Protein AF-A0A850NYI1-F1 (afdb_monomer_lite)

Secondary structure (DSSP, 8-state):
-------------------S---S------GGGSTT----S-HHHHHHHHHHHHHHHHTSTTGGG--TTT--EEEEEEEEEEPTTSSEEEEEEEEEEEEEE-SSS--EEEEEEEESPPP-TTTTT--STTTTHHHHHHHHHHHHHHHTT-PPPPHHHHHHHHHHT---SSPPPPTTPPPPSTT---

Radius of gyration: 20.92 Å; chains: 1; bounding box: 52×63×49 Å

Organism: NCBI:txid1181271

Structure (mmCIF, N/CA/C/O backbone):
data_AF-A0A850NYI1-F1
#
_entry.id   AF-A0A850NYI1-F1
#
loop_
_atom_site.group_PDB
_atom_site.id
_atom_site.type_symbol
_atom_site.label_atom_id
_atom_site.label_alt_id
_atom_site.label_comp_id
_atom_site.label_asym_id
_atom_site.label_entity_id
_atom_site.label_seq_id
_atom_site.pdbx_PDB_ins_code
_atom_site.Cartn_x
_atom_site.Cartn_y
_atom_site.Cartn_z
_atom_site.occupancy
_atom_site.B_iso_or_equiv
_atom_site.auth_seq_id
_atom_site.auth_comp_id
_atom_site.auth_asym_id
_atom_site.auth_atom_id
_atom_site.pdbx_PDB_model_num
ATOM 1 N N . ILE A 1 1 ? 31.414 18.868 25.093 1.00 43.47 1 ILE A N 1
ATOM 2 C CA . ILE A 1 1 ? 30.734 17.766 25.809 1.00 43.47 1 ILE A CA 1
ATOM 3 C C . ILE A 1 1 ? 29.402 17.646 25.100 1.00 43.47 1 ILE A C 1
ATOM 5 O O . ILE A 1 1 ? 28.502 18.423 25.377 1.00 43.47 1 ILE A O 1
ATOM 9 N N . ASP A 1 2 ? 29.406 16.841 24.040 1.00 36.22 2 ASP A N 1
ATOM 10 C CA . ASP A 1 2 ? 28.290 16.670 23.113 1.00 36.22 2 ASP A CA 1
ATOM 11 C C . ASP A 1 2 ? 27.174 15.875 23.786 1.00 36.22 2 ASP A C 1
ATOM 13 O O . ASP A 1 2 ? 27.389 14.737 24.206 1.00 36.22 2 ASP A O 1
ATOM 17 N N . ASP A 1 3 ? 25.995 16.482 23.878 1.00 37.59 3 ASP A N 1
ATOM 18 C CA . ASP A 1 3 ? 24.770 15.831 24.328 1.00 37.59 3 ASP A CA 1
ATOM 19 C C . ASP A 1 3 ? 24.072 15.231 23.100 1.00 37.59 3 ASP A C 1
ATOM 21 O O . ASP A 1 3 ? 23.408 15.910 22.312 1.00 37.59 3 ASP A O 1
ATOM 25 N N . LYS A 1 4 ? 24.355 13.951 22.861 1.00 35.25 4 LYS A N 1
ATOM 26 C CA . LYS A 1 4 ? 23.830 13.172 21.742 1.00 35.25 4 LYS A CA 1
ATOM 27 C C . LYS A 1 4 ? 22.461 12.623 22.148 1.00 35.25 4 LYS A C 1
ATOM 29 O O . LYS A 1 4 ? 22.387 11.671 22.921 1.00 35.25 4 LYS A O 1
ATOM 34 N N . ALA A 1 5 ? 21.390 13.208 21.612 1.00 40.34 5 ALA A N 1
ATOM 35 C CA . ALA A 1 5 ? 20.036 12.668 21.727 1.00 40.34 5 ALA A CA 1
ATOM 36 C C . ALA A 1 5 ? 20.000 11.190 21.270 1.00 40.34 5 ALA A C 1
ATOM 38 O O . ALA A 1 5 ? 20.628 10.861 20.255 1.00 40.34 5 ALA A O 1
ATOM 39 N N . PRO A 1 6 ? 19.307 10.285 21.985 1.00 39.78 6 PRO A N 1
ATOM 40 C CA . PRO A 1 6 ? 19.214 8.895 21.567 1.00 39.78 6 PRO A CA 1
ATOM 41 C C . PRO A 1 6 ? 18.317 8.769 20.328 1.00 39.78 6 PRO A C 1
ATOM 43 O O . PRO A 1 6 ? 17.177 9.222 20.307 1.00 39.78 6 PRO A O 1
ATOM 46 N N . ASP A 1 7 ? 18.867 8.141 19.293 1.00 36.50 7 ASP A N 1
ATOM 47 C CA . ASP A 1 7 ? 18.173 7.675 18.092 1.00 36.50 7 ASP A CA 1
ATOM 48 C C . ASP A 1 7 ? 17.217 6.534 18.483 1.00 36.50 7 ASP A C 1
ATOM 50 O O . ASP A 1 7 ? 17.629 5.383 18.633 1.00 36.50 7 ASP A O 1
ATOM 54 N N . ALA A 1 8 ? 15.947 6.865 18.727 1.00 40.62 8 ALA A N 1
ATOM 55 C CA . ALA A 1 8 ? 14.887 5.901 19.011 1.00 40.62 8 ALA A CA 1
ATOM 56 C C . ALA A 1 8 ? 14.303 5.345 17.702 1.00 40.62 8 ALA A C 1
ATOM 58 O O . ALA A 1 8 ? 13.148 5.569 17.337 1.00 40.62 8 ALA A O 1
ATOM 59 N N . SER A 1 9 ? 15.122 4.600 16.970 1.00 35.28 9 SER A N 1
ATOM 60 C CA . SER A 1 9 ? 14.656 3.757 15.876 1.00 35.28 9 SER A CA 1
ATOM 61 C C . SER A 1 9 ? 13.952 2.529 16.464 1.00 35.28 9 SER A C 1
ATOM 63 O O . SER A 1 9 ? 14.583 1.647 17.042 1.00 35.28 9 SER A O 1
ATOM 65 N N . VAL A 1 10 ? 12.623 2.453 16.317 1.00 45.41 10 VAL A N 1
ATOM 66 C CA . VAL A 1 10 ? 11.860 1.221 16.580 1.00 45.41 10 VAL A CA 1
ATOM 67 C C . VAL A 1 10 ? 12.344 0.164 15.587 1.00 45.41 10 VAL A C 1
ATOM 69 O O . VAL A 1 10 ? 11.968 0.172 14.414 1.00 45.41 10 VAL A O 1
ATOM 72 N N . GLN A 1 11 ? 13.238 -0.712 16.040 1.00 34.91 11 GLN A N 1
ATOM 73 C CA . GLN A 1 11 ? 13.772 -1.796 15.225 1.00 34.91 11 GLN A CA 1
ATOM 74 C C . GLN A 1 11 ? 12.664 -2.826 14.958 1.00 34.91 11 GLN A C 1
ATOM 76 O O . GLN A 1 11 ? 11.912 -3.167 15.877 1.00 34.91 11 GLN A O 1
ATOM 81 N N . PRO A 1 12 ? 12.528 -3.344 13.724 1.00 42.34 12 PRO A N 1
ATOM 82 C CA . PRO A 1 12 ? 11.687 -4.508 13.494 1.00 42.34 12 PRO A CA 1
ATOM 83 C C . PRO A 1 12 ? 12.261 -5.659 14.324 1.00 42.34 12 PRO A C 1
ATOM 85 O O . PRO A 1 12 ? 13.418 -6.030 14.150 1.00 42.34 12 PRO A O 1
ATOM 88 N N . ALA A 1 13 ? 11.470 -6.191 15.255 1.00 46.44 13 ALA A N 1
ATOM 89 C CA . ALA A 1 13 ? 11.877 -7.319 16.078 1.00 46.44 13 ALA A CA 1
ATOM 90 C C . ALA A 1 13 ? 12.136 -8.540 15.176 1.00 46.44 13 ALA A C 1
ATOM 92 O O . ALA A 1 13 ? 11.197 -9.186 14.715 1.00 46.44 13 ALA A O 1
ATOM 93 N N . ILE A 1 14 ? 13.411 -8.816 14.899 1.00 42.91 14 ILE A N 1
ATOM 94 C CA . ILE A 1 14 ? 13.904 -10.035 14.238 1.00 42.91 14 ILE A CA 1
ATOM 95 C C . ILE A 1 14 ? 14.765 -10.873 15.197 1.00 42.91 14 ILE A C 1
ATOM 97 O O . ILE A 1 14 ? 15.640 -11.610 14.757 1.00 42.91 14 ILE A O 1
ATOM 101 N N . ASP A 1 15 ? 14.546 -10.740 16.508 1.00 34.59 15 ASP A N 1
ATOM 102 C CA . ASP A 1 15 ? 15.270 -11.510 17.520 1.00 34.59 15 ASP A CA 1
ATOM 103 C C . ASP A 1 15 ? 14.517 -12.810 17.854 1.00 34.59 15 ASP A C 1
ATOM 105 O O . ASP A 1 15 ? 13.574 -12.833 18.647 1.00 34.59 15 ASP A O 1
ATOM 109 N N . ASP A 1 16 ? 14.968 -13.911 17.249 1.00 40.66 16 ASP A N 1
ATOM 110 C CA . ASP A 1 16 ? 14.509 -15.295 17.463 1.00 40.66 16 ASP A CA 1
ATOM 111 C C . ASP A 1 16 ? 15.029 -15.905 18.788 1.00 40.66 16 ASP A C 1
ATOM 113 O O . ASP A 1 16 ? 15.405 -17.075 18.866 1.00 40.66 16 ASP A O 1
ATOM 117 N N . THR A 1 17 ? 15.050 -15.133 19.877 1.00 33.44 17 THR A N 1
ATOM 118 C CA . THR A 1 17 ? 15.423 -15.639 21.214 1.00 33.44 17 THR A CA 1
ATOM 119 C C . THR A 1 17 ? 14.273 -15.565 22.215 1.00 33.44 17 THR A C 1
ATOM 121 O O . THR A 1 17 ? 14.455 -15.313 23.403 1.00 33.44 17 THR A O 1
ATOM 124 N N . ALA A 1 18 ? 13.058 -15.894 21.769 1.00 35.03 18 ALA A N 1
ATOM 125 C CA . ALA A 1 18 ? 12.021 -16.364 22.682 1.00 35.03 18 ALA A CA 1
ATOM 126 C C . ALA A 1 18 ? 12.340 -17.816 23.083 1.00 35.03 18 ALA A C 1
ATOM 128 O O . ALA A 1 18 ? 11.901 -18.780 22.458 1.00 35.03 18 ALA A O 1
ATOM 129 N N . SER A 1 19 ? 13.173 -17.940 24.118 1.00 30.64 19 SER A N 1
ATOM 130 C CA . SER A 1 19 ? 13.482 -19.185 24.817 1.00 30.64 19 SER A CA 1
ATOM 131 C C . SER A 1 19 ? 12.221 -20.018 25.067 1.00 30.64 19 SER A C 1
ATOM 133 O O . SER A 1 19 ? 11.191 -19.520 25.528 1.00 30.64 19 SER A O 1
ATOM 135 N N . ALA A 1 20 ? 12.328 -21.303 24.747 1.00 36.09 20 ALA A N 1
ATOM 136 C CA . ALA A 1 20 ? 11.299 -22.314 24.877 1.00 36.09 20 ALA A CA 1
ATOM 137 C C . ALA A 1 20 ? 10.791 -22.447 26.324 1.00 36.09 20 ALA A C 1
ATOM 139 O O . ALA A 1 20 ? 11.366 -23.192 27.110 1.00 36.09 20 ALA A O 1
ATOM 140 N N . ALA A 1 21 ? 9.700 -21.754 26.666 1.00 32.59 21 ALA A N 1
ATOM 141 C CA . ALA A 1 21 ? 8.779 -22.107 27.751 1.00 32.59 21 ALA A CA 1
ATOM 142 C C . ALA A 1 21 ? 7.578 -21.144 27.789 1.00 32.59 21 ALA A C 1
ATOM 144 O O . ALA A 1 21 ? 7.525 -20.252 28.630 1.00 32.59 21 ALA A O 1
ATOM 145 N N . GLN A 1 22 ? 6.590 -21.332 26.908 1.00 32.41 22 GLN A N 1
ATOM 146 C CA . GLN A 1 22 ? 5.205 -20.914 27.175 1.00 32.41 22 GLN A CA 1
ATOM 147 C C . GLN A 1 22 ? 4.235 -21.595 26.202 1.00 32.41 22 GLN A C 1
ATOM 149 O O . GLN A 1 22 ? 3.868 -21.087 25.148 1.00 32.41 22 GLN A O 1
ATOM 154 N N . THR A 1 23 ? 3.822 -22.800 26.585 1.00 34.31 23 THR A N 1
ATOM 155 C CA . THR A 1 23 ? 2.629 -23.463 26.0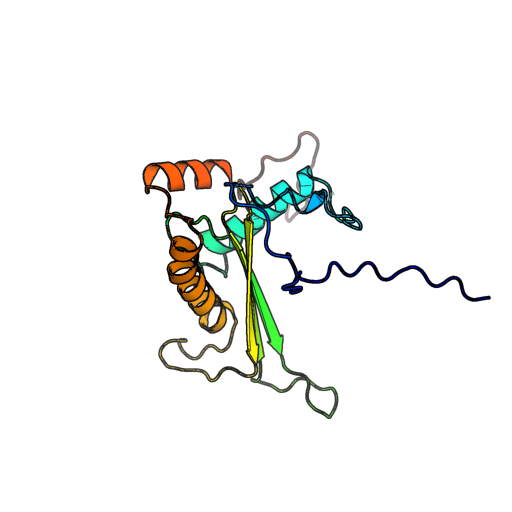63 1.00 34.31 23 THR A CA 1
ATOM 156 C C . THR A 1 23 ? 1.408 -22.688 26.556 1.00 34.31 23 THR A C 1
ATOM 158 O O . THR A 1 23 ? 1.091 -22.720 27.742 1.00 34.31 23 THR A O 1
ATOM 161 N N . GLY A 1 24 ? 0.728 -21.971 25.668 1.00 28.61 24 GLY A N 1
ATOM 162 C CA . GLY A 1 24 ? -0.505 -21.260 25.993 1.00 28.61 24 GLY A CA 1
ATOM 163 C C . GLY A 1 24 ? -0.762 -20.130 25.010 1.00 28.61 24 GLY A C 1
ATOM 164 O O . GLY A 1 24 ? 0.162 -19.472 24.555 1.00 28.61 24 GLY A O 1
ATOM 165 N N . ASN A 1 25 ? -2.024 -19.935 24.653 1.00 39.53 25 ASN A N 1
ATOM 166 C CA . ASN A 1 25 ? -2.508 -18.967 23.674 1.00 39.53 25 ASN A CA 1
ATOM 167 C C . ASN A 1 25 ? -2.312 -17.516 24.181 1.00 39.53 25 ASN A C 1
ATOM 169 O O . ASN A 1 25 ? -3.269 -16.849 24.567 1.00 39.53 25 ASN A O 1
ATOM 173 N N . ALA A 1 26 ? -1.067 -17.046 24.257 1.00 38.47 26 ALA A N 1
ATOM 174 C CA . ALA A 1 26 ? -0.721 -15.680 24.614 1.00 38.47 26 ALA A CA 1
ATOM 175 C C . ALA A 1 26 ? -0.799 -14.829 23.344 1.00 38.47 26 ALA A C 1
ATOM 177 O O . ALA A 1 26 ? 0.019 -14.951 22.432 1.00 38.47 26 ALA A O 1
ATOM 178 N N . GLY A 1 27 ? -1.839 -14.000 23.252 1.00 43.38 27 GLY A N 1
ATOM 179 C CA . GLY A 1 27 ? -1.951 -13.014 22.185 1.00 43.38 27 GLY A CA 1
ATOM 180 C C . GLY A 1 27 ? -0.680 -12.170 22.115 1.00 43.38 27 GLY A C 1
ATOM 181 O O . GLY A 1 27 ? -0.118 -11.817 23.147 1.00 43.38 27 GLY A O 1
ATOM 182 N N . ILE A 1 28 ? -0.235 -11.854 20.896 1.00 54.75 28 ILE A N 1
ATOM 183 C CA . ILE A 1 28 ? 0.847 -10.892 20.659 1.00 54.75 28 ILE A CA 1
ATOM 184 C C . ILE A 1 28 ? 0.505 -9.638 21.476 1.00 54.75 28 ILE A C 1
ATOM 186 O O . ILE A 1 28 ? -0.523 -9.008 21.202 1.00 54.75 28 ILE A O 1
ATOM 190 N N . GLY A 1 29 ? 1.291 -9.356 22.521 1.00 54.06 29 GLY A N 1
ATOM 191 C CA . GLY A 1 29 ? 1.086 -8.212 23.408 1.00 54.06 29 GLY A CA 1
ATOM 192 C C . GLY A 1 29 ? 0.992 -6.917 22.605 1.00 54.06 29 GLY A C 1
ATOM 193 O O . GLY A 1 29 ? 1.452 -6.848 21.464 1.00 54.06 29 GLY A O 1
ATOM 194 N N . ASN A 1 30 ? 0.351 -5.892 23.163 1.00 63.06 30 ASN A N 1
ATOM 195 C CA . ASN A 1 30 ? 0.244 -4.618 22.466 1.00 63.06 30 ASN A CA 1
ATOM 196 C C . ASN A 1 30 ? 1.661 -4.035 22.282 1.00 63.06 30 ASN A C 1
ATOM 198 O O . ASN A 1 30 ? 2.326 -3.763 23.279 1.00 63.06 30 ASN A O 1
ATOM 202 N N . PRO A 1 31 ? 2.144 -3.828 21.043 1.00 64.12 31 PRO A N 1
ATOM 203 C CA . PRO A 1 31 ? 3.503 -3.342 20.803 1.00 64.12 31 PRO A CA 1
ATOM 204 C C . PRO A 1 31 ? 3.749 -1.941 21.381 1.00 64.12 31 PRO A C 1
ATOM 206 O O . PRO A 1 31 ? 4.897 -1.554 21.564 1.00 64.12 31 PRO A O 1
ATOM 209 N N . ALA A 1 32 ? 2.689 -1.192 21.711 1.00 62.19 32 ALA A N 1
ATOM 210 C CA . ALA A 1 32 ? 2.795 0.079 22.427 1.00 62.19 32 ALA A CA 1
ATOM 211 C C . ALA A 1 32 ? 3.278 -0.063 23.884 1.00 62.19 32 ALA A C 1
ATOM 213 O O . ALA A 1 32 ? 3.686 0.936 24.469 1.00 62.19 32 ALA A O 1
ATOM 214 N N . ASP A 1 33 ? 3.237 -1.272 24.450 1.00 67.75 33 ASP A N 1
ATOM 215 C CA . ASP A 1 33 ? 3.661 -1.563 25.824 1.00 67.75 33 ASP A CA 1
ATOM 216 C C . ASP A 1 33 ? 5.093 -2.137 25.874 1.00 67.75 33 ASP A C 1
ATOM 218 O O . ASP A 1 33 ? 5.593 -2.490 26.944 1.00 67.75 33 ASP A O 1
ATOM 222 N N . ALA A 1 34 ? 5.769 -2.244 24.721 1.00 73.19 34 ALA A N 1
ATOM 223 C CA . ALA A 1 34 ? 7.153 -2.694 24.651 1.00 73.19 34 ALA A CA 1
ATOM 224 C C . ALA A 1 34 ? 8.101 -1.652 25.287 1.00 73.19 34 ALA A C 1
ATOM 226 O O . ALA A 1 34 ? 7.949 -0.451 25.034 1.00 73.19 34 ALA A O 1
ATOM 227 N N . PRO A 1 35 ? 9.104 -2.072 26.083 1.00 68.06 35 PRO A N 1
ATOM 228 C CA . PRO A 1 35 ? 10.108 -1.159 26.623 1.00 68.06 35 PRO A CA 1
ATOM 229 C C . PRO A 1 35 ? 10.800 -0.380 25.494 1.00 68.06 35 PRO A C 1
ATOM 231 O O . PRO A 1 35 ? 11.358 -0.981 24.581 1.00 68.06 35 PRO A O 1
ATOM 234 N N . GLY A 1 36 ? 10.745 0.954 25.547 1.00 78.06 36 GLY A N 1
ATOM 235 C CA . GLY A 1 36 ? 11.300 1.832 24.508 1.00 78.06 36 GLY A CA 1
ATOM 236 C C . GLY A 1 36 ? 10.324 2.238 23.395 1.00 78.06 36 GLY A C 1
ATOM 237 O O . GLY A 1 36 ? 10.733 2.925 22.463 1.00 78.06 36 GLY A O 1
ATOM 238 N N . ALA A 1 37 ? 9.041 1.864 23.475 1.00 79.00 37 ALA A N 1
ATOM 239 C CA . ALA A 1 37 ? 8.030 2.343 22.535 1.00 79.00 37 ALA A CA 1
ATOM 240 C C . ALA A 1 37 ? 7.750 3.847 22.730 1.00 79.00 37 ALA A C 1
ATOM 242 O O . ALA A 1 37 ? 7.109 4.262 23.697 1.00 79.00 37 ALA A O 1
ATOM 243 N N . GLU A 1 38 ? 8.202 4.672 21.785 1.00 87.88 38 GLU A N 1
ATOM 244 C CA . GLU A 1 38 ? 7.873 6.097 21.742 1.00 87.88 38 GLU A CA 1
ATOM 245 C C . GLU A 1 38 ? 6.583 6.344 20.947 1.00 87.88 38 GLU A C 1
ATOM 247 O O . GLU A 1 38 ? 6.389 5.861 19.826 1.00 87.88 38 GLU A O 1
ATOM 252 N N . ARG A 1 39 ? 5.675 7.143 21.515 1.00 87.00 39 ARG A N 1
ATOM 253 C CA . ARG A 1 39 ? 4.456 7.563 20.823 1.00 87.00 39 ARG A CA 1
ATOM 254 C C . ARG A 1 39 ? 4.742 8.762 19.920 1.00 87.00 39 ARG A C 1
ATOM 256 O O . ARG A 1 39 ? 4.751 9.894 20.385 1.00 87.00 39 ARG A O 1
ATOM 263 N N . VAL A 1 40 ? 4.841 8.513 18.616 1.00 93.00 40 VAL A N 1
ATOM 264 C CA . VAL A 1 40 ? 5.088 9.559 17.601 1.00 93.00 40 VAL A CA 1
ATOM 265 C C . VAL A 1 40 ? 3.821 10.348 17.224 1.00 93.00 40 VAL A C 1
ATOM 267 O O . VAL A 1 40 ? 3.892 11.521 16.872 1.00 93.00 40 VAL A O 1
ATOM 270 N N . ILE A 1 41 ? 2.639 9.723 17.293 1.00 92.56 41 ILE A N 1
ATOM 271 C CA . ILE A 1 41 ? 1.355 10.344 16.918 1.00 92.56 41 ILE A CA 1
ATOM 272 C C . ILE A 1 41 ? 0.263 10.084 17.959 1.00 92.56 41 ILE A C 1
ATOM 274 O O . ILE A 1 41 ? 0.251 9.052 18.640 1.00 92.56 41 ILE A O 1
ATOM 278 N N . SER A 1 42 ? -0.690 11.015 18.072 1.00 93.44 42 SER A N 1
ATOM 279 C CA . SER A 1 42 ? -1.848 10.848 18.953 1.00 93.44 42 SER A CA 1
ATOM 280 C C . SER A 1 42 ? -2.743 9.690 18.481 1.00 93.44 42 SER A C 1
ATOM 282 O O . SER A 1 42 ? -2.815 9.417 17.277 1.00 93.44 42 SER A O 1
ATOM 284 N N . PRO A 1 43 ? -3.466 9.011 19.393 1.00 91.44 43 PRO A N 1
ATOM 285 C CA . PRO A 1 43 ? -4.417 7.962 19.018 1.00 91.44 43 PRO A CA 1
ATOM 286 C C . PRO A 1 43 ? -5.463 8.427 17.996 1.00 91.44 43 PRO A C 1
ATOM 288 O O . PRO A 1 43 ? -5.790 7.688 17.070 1.00 91.44 43 PRO A O 1
ATOM 291 N N . GLN A 1 44 ? -5.934 9.671 18.126 1.00 93.06 44 GLN A N 1
ATOM 292 C CA . GLN A 1 44 ? -6.909 10.277 17.220 1.00 93.06 44 GLN A CA 1
ATOM 293 C C . GLN A 1 44 ? -6.331 10.445 15.807 1.00 93.06 44 GLN A C 1
ATOM 295 O O . GLN A 1 44 ? -6.969 10.072 14.823 1.00 93.06 44 GLN A O 1
ATOM 300 N N . ASN A 1 45 ? -5.092 10.937 15.694 1.00 94.38 45 ASN A N 1
ATOM 301 C CA . ASN A 1 45 ? -4.428 11.097 14.398 1.00 94.38 45 ASN A CA 1
ATOM 302 C C . ASN A 1 45 ? -4.091 9.739 13.774 1.00 94.38 45 ASN A C 1
ATOM 304 O O . ASN A 1 45 ? -4.240 9.566 12.567 1.00 94.38 45 ASN A O 1
ATOM 308 N N . ALA A 1 46 ? -3.692 8.756 14.585 1.00 92.81 46 ALA A N 1
ATOM 309 C CA . ALA A 1 46 ? -3.468 7.390 14.123 1.00 92.81 46 ALA A CA 1
ATOM 310 C C . ALA A 1 46 ? -4.749 6.772 13.548 1.00 92.81 46 ALA A C 1
ATOM 312 O O . ALA A 1 46 ? -4.716 6.129 12.499 1.00 92.81 46 ALA A O 1
ATOM 313 N N . GLU A 1 47 ? -5.893 6.980 14.199 1.00 93.56 47 GLU A N 1
ATOM 314 C CA . GLU A 1 47 ? -7.185 6.539 13.681 1.00 93.56 47 GLU A CA 1
ATOM 315 C C . GLU A 1 47 ? -7.530 7.201 12.346 1.00 93.56 47 GLU A C 1
ATOM 317 O O . GLU A 1 47 ? -7.887 6.499 11.396 1.00 93.56 47 GLU A O 1
ATOM 322 N N . LEU A 1 48 ? -7.360 8.518 12.241 1.00 94.50 48 LEU A N 1
ATOM 323 C CA . LEU A 1 48 ? -7.605 9.242 10.997 1.00 94.50 48 LEU A CA 1
ATOM 324 C C . LEU A 1 48 ? -6.695 8.751 9.861 1.00 94.50 48 LEU A C 1
ATOM 326 O O . LEU A 1 48 ? -7.168 8.510 8.751 1.00 94.50 48 LEU A O 1
ATOM 330 N N . LEU A 1 49 ? -5.407 8.531 10.139 1.00 94.56 49 LEU A N 1
ATOM 331 C CA . LEU A 1 49 ? -4.454 8.008 9.160 1.00 94.56 49 LEU A CA 1
ATOM 332 C C . LEU A 1 49 ? -4.837 6.612 8.665 1.00 94.56 49 LEU A C 1
ATOM 334 O O . LEU A 1 49 ? -4.765 6.361 7.465 1.00 94.56 49 LEU A O 1
ATOM 338 N N . ARG A 1 50 ? -5.300 5.712 9.543 1.00 95.06 50 ARG A N 1
ATOM 339 C CA . ARG A 1 50 ? -5.781 4.381 9.123 1.00 95.06 50 ARG A CA 1
ATOM 340 C C . ARG A 1 50 ? -6.929 4.488 8.129 1.00 95.06 50 ARG A C 1
ATOM 342 O O . ARG A 1 50 ? -6.928 3.800 7.110 1.00 95.06 50 ARG A O 1
ATOM 349 N N . ARG A 1 51 ? -7.881 5.380 8.402 1.00 95.69 51 ARG A N 1
ATOM 350 C CA . ARG A 1 51 ? -9.018 5.637 7.514 1.00 95.69 51 ARG A CA 1
ATOM 351 C C . ARG A 1 51 ? -8.568 6.225 6.169 1.00 95.69 51 ARG A C 1
ATOM 353 O O . ARG A 1 51 ? -9.014 5.761 5.124 1.00 95.69 51 ARG A O 1
ATOM 360 N N . LEU A 1 52 ? -7.625 7.170 6.170 1.00 95.44 52 LEU A N 1
ATOM 361 C CA . LEU A 1 52 ? -7.050 7.745 4.943 1.00 95.44 52 LEU A CA 1
ATOM 362 C C . LEU A 1 52 ? -6.282 6.708 4.108 1.00 95.44 52 LEU A C 1
ATOM 364 O O . LEU A 1 52 ? -6.435 6.651 2.890 1.00 95.44 52 LEU A O 1
ATOM 368 N N . LEU A 1 53 ? -5.487 5.852 4.746 1.00 96.44 53 LEU A N 1
ATOM 369 C CA . LEU A 1 53 ? -4.751 4.788 4.060 1.00 96.44 53 LEU A CA 1
ATOM 370 C C . LEU A 1 53 ? -5.683 3.691 3.531 1.00 96.44 53 LEU A C 1
ATOM 372 O O . LEU A 1 53 ? -5.422 3.117 2.473 1.00 96.44 53 LEU A O 1
ATOM 376 N N . ARG A 1 54 ? -6.793 3.412 4.227 1.00 96.62 54 ARG A N 1
ATOM 377 C CA . ARG A 1 54 ? -7.863 2.549 3.706 1.00 96.62 54 ARG A CA 1
ATOM 378 C C . ARG A 1 54 ? -8.549 3.184 2.493 1.00 96.62 54 ARG A C 1
ATOM 380 O O . ARG A 1 54 ? -8.860 2.496 1.521 1.00 96.62 54 ARG A O 1
ATOM 387 N N . LEU A 1 55 ? -8.752 4.498 2.521 1.00 95.25 55 LEU A N 1
ATOM 388 C CA . LEU A 1 55 ? -9.319 5.252 1.407 1.00 95.25 55 LEU A CA 1
ATOM 389 C C . LEU A 1 55 ? -8.417 5.222 0.158 1.00 95.25 55 LEU A C 1
ATOM 391 O O . LEU A 1 55 ? -8.937 5.052 -0.944 1.00 95.25 55 LEU A O 1
ATOM 395 N N . ASP A 1 56 ? -7.088 5.319 0.295 1.00 95.38 56 ASP A N 1
ATOM 396 C CA . ASP A 1 56 ? -6.169 5.214 -0.860 1.00 95.38 56 ASP A CA 1
ATOM 397 C C . ASP A 1 56 ? -6.242 3.837 -1.537 1.00 95.38 56 ASP A C 1
ATOM 399 O O . ASP A 1 56 ? -6.154 3.738 -2.761 1.00 95.38 56 ASP A O 1
ATOM 403 N N . VAL A 1 57 ? -6.471 2.770 -0.768 1.00 96.25 57 VAL A N 1
ATOM 404 C CA . VAL A 1 57 ? -6.658 1.425 -1.328 1.00 96.25 57 VAL A CA 1
ATOM 405 C C . VAL A 1 57 ? -8.045 1.262 -1.949 1.00 96.25 57 VAL A C 1
ATOM 407 O O . VAL A 1 57 ? -8.157 0.752 -3.053 1.00 96.25 57 VAL A O 1
ATOM 410 N N . THR A 1 58 ? -9.116 1.737 -1.318 1.00 94.44 58 THR A N 1
ATOM 411 C CA . THR A 1 58 ? -10.478 1.548 -1.862 1.00 94.44 58 THR A CA 1
ATOM 412 C C . THR A 1 58 ? -10.793 2.474 -3.039 1.00 94.44 58 THR A C 1
ATOM 414 O O . THR A 1 58 ? -11.433 2.066 -4.010 1.00 94.44 58 THR A O 1
ATOM 417 N N . LYS A 1 59 ? -10.345 3.734 -2.986 1.00 92.44 59 LYS A N 1
ATOM 418 C CA . LYS A 1 59 ? -10.704 4.781 -3.959 1.00 92.44 59 LYS A CA 1
ATOM 419 C C . LYS A 1 59 ? -9.511 5.462 -4.630 1.00 92.44 59 LYS A C 1
ATOM 421 O O . LYS A 1 59 ? -9.716 6.082 -5.674 1.00 92.44 59 LYS A O 1
ATOM 426 N N . GLY A 1 60 ? -8.296 5.296 -4.116 1.00 92.62 60 GLY A N 1
ATOM 427 C CA . GLY A 1 60 ? -7.090 5.967 -4.608 1.00 92.62 60 GLY A CA 1
ATOM 428 C C . GLY A 1 60 ? -6.194 5.124 -5.519 1.00 92.62 60 GLY A C 1
ATOM 429 O O . GLY A 1 60 ? -6.662 4.371 -6.377 1.00 92.62 60 GLY A O 1
ATOM 430 N N . THR A 1 61 ? -4.883 5.307 -5.357 1.00 90.88 61 THR A N 1
ATOM 431 C CA . THR A 1 61 ? -3.837 4.705 -6.207 1.00 90.88 61 THR A CA 1
ATOM 432 C C . THR A 1 61 ? -3.467 3.283 -5.792 1.00 90.88 61 THR A C 1
ATOM 434 O O . THR A 1 61 ? -2.878 2.545 -6.579 1.00 90.88 61 THR A O 1
ATOM 437 N N . GLY A 1 62 ? -3.824 2.882 -4.570 1.00 92.12 62 GLY A N 1
ATOM 438 C CA . GLY A 1 62 ? -3.500 1.578 -3.998 1.00 92.12 62 GLY A CA 1
ATOM 439 C C . GLY A 1 62 ? -4.476 0.453 -4.349 1.00 92.12 62 GLY A C 1
ATOM 440 O O . GLY A 1 62 ? -4.332 -0.637 -3.805 1.00 92.12 62 GLY A O 1
ATOM 441 N N . LYS A 1 63 ? -5.455 0.674 -5.234 1.00 95.44 63 LYS A N 1
ATOM 442 C CA . LYS A 1 63 ? -6.548 -0.277 -5.547 1.00 95.44 63 LYS A CA 1
ATOM 443 C C . LYS A 1 63 ? -6.116 -1.698 -5.864 1.00 95.44 63 LYS A C 1
ATOM 445 O O . LYS A 1 63 ? -6.771 -2.658 -5.474 1.00 95.44 63 LYS A O 1
ATOM 450 N N . THR A 1 64 ? -4.999 -1.852 -6.554 1.00 94.81 64 THR A N 1
ATOM 451 C CA . THR A 1 64 ? -4.467 -3.163 -6.941 1.00 94.81 64 THR A CA 1
ATOM 452 C C . THR A 1 64 ? -3.919 -3.973 -5.759 1.00 94.81 64 THR A C 1
ATOM 454 O O . THR A 1 64 ? -3.732 -5.181 -5.902 1.00 94.81 64 THR A O 1
ATOM 457 N N . SER A 1 65 ? -3.712 -3.343 -4.594 1.00 95.94 65 SER A N 1
ATOM 458 C CA . SER A 1 65 ? -3.322 -4.008 -3.342 1.00 95.94 65 SER A CA 1
ATOM 459 C C . SER A 1 65 ? -4.499 -4.577 -2.545 1.00 95.94 65 SER A C 1
ATOM 461 O O . SER A 1 65 ? -4.270 -5.268 -1.553 1.00 95.94 65 SER A O 1
ATOM 463 N N . GLU A 1 66 ? -5.743 -4.316 -2.963 1.00 96.81 66 GLU A N 1
ATOM 464 C CA . GLU A 1 66 ? -6.913 -4.725 -2.192 1.00 96.81 66 GLU A CA 1
ATOM 465 C C . GLU A 1 66 ? -7.042 -6.247 -2.088 1.00 96.81 66 GLU A C 1
ATOM 467 O O . GLU A 1 66 ? -6.955 -6.974 -3.086 1.00 96.81 66 GLU A O 1
ATOM 472 N N . VAL A 1 67 ? -7.302 -6.715 -0.867 1.00 96.50 67 VAL A N 1
ATOM 473 C CA . VAL A 1 67 ? -7.671 -8.103 -0.584 1.00 96.50 67 VAL A CA 1
ATOM 474 C C . VAL A 1 67 ? -8.998 -8.094 0.164 1.00 96.50 67 VAL A C 1
ATOM 476 O O . VAL A 1 67 ? -9.085 -7.617 1.298 1.00 96.50 67 VAL A O 1
ATOM 479 N N . GLU A 1 68 ? -10.028 -8.635 -0.482 1.00 94.06 68 GLU A N 1
ATOM 480 C CA . GLU A 1 68 ? -11.378 -8.688 0.068 1.00 94.06 68 GLU A CA 1
ATOM 481 C C . GLU A 1 68 ? -11.396 -9.384 1.437 1.00 94.06 68 GLU A C 1
ATOM 483 O O . GLU A 1 68 ? -10.745 -10.409 1.650 1.00 94.06 68 GLU A O 1
ATOM 488 N N . GLY A 1 69 ? -12.111 -8.787 2.392 1.00 94.31 69 GLY A N 1
ATOM 489 C CA . GLY A 1 69 ? -12.230 -9.306 3.754 1.00 94.31 69 GLY A CA 1
ATOM 490 C C . GLY A 1 69 ? -11.028 -9.041 4.670 1.00 94.31 69 GLY A C 1
ATOM 491 O O . GLY A 1 69 ? -11.122 -9.351 5.857 1.00 94.31 69 GLY A O 1
ATOM 492 N N . TYR A 1 70 ? -9.932 -8.448 4.179 1.00 95.88 70 TYR A N 1
ATOM 493 C CA . TYR A 1 70 ? -8.738 -8.151 4.990 1.00 95.88 70 TYR A CA 1
ATOM 494 C C . TYR A 1 70 ? -8.540 -6.676 5.329 1.00 95.88 70 TYR A C 1
ATOM 496 O O . TYR A 1 70 ? -7.689 -6.369 6.162 1.00 95.88 70 TYR A O 1
ATOM 504 N N . LEU A 1 71 ? -9.332 -5.775 4.741 1.00 96.56 71 LEU A N 1
ATOM 505 C CA . LEU A 1 71 ? -9.300 -4.336 5.028 1.00 96.56 71 LEU A CA 1
ATOM 506 C C . LEU A 1 71 ? -7.889 -3.753 4.907 1.00 96.56 71 LEU A C 1
ATOM 508 O O . LEU A 1 71 ? -7.364 -3.147 5.847 1.00 96.56 71 LEU A O 1
ATOM 512 N N . VAL A 1 72 ? -7.259 -3.981 3.756 1.00 97.50 72 VAL A N 1
ATOM 513 C CA . VAL A 1 72 ? -5.907 -3.497 3.483 1.00 97.50 72 VAL A CA 1
ATOM 514 C C . VAL A 1 72 ? -5.940 -1.976 3.382 1.00 97.50 72 VAL A C 1
ATOM 516 O O . VAL A 1 72 ? -6.790 -1.395 2.709 1.00 97.50 72 VAL A O 1
ATOM 519 N N . GLY A 1 73 ? -5.010 -1.304 4.043 1.00 97.31 73 GLY A N 1
ATOM 520 C CA . GLY A 1 73 ? -4.715 0.088 3.741 1.00 97.31 73 GLY A CA 1
ATOM 521 C C . GLY A 1 73 ? -3.225 0.255 3.511 1.00 97.31 73 GLY A C 1
ATOM 522 O O . GLY A 1 73 ? -2.415 -0.540 3.989 1.00 97.31 73 GLY A O 1
ATOM 523 N N . GLY A 1 74 ? -2.848 1.267 2.750 1.00 96.50 74 GLY A N 1
ATOM 524 C CA . GLY A 1 74 ? -1.460 1.430 2.364 1.00 96.50 74 GLY A CA 1
ATOM 525 C C . GLY A 1 74 ? -1.233 2.642 1.494 1.00 96.50 74 GLY A C 1
ATOM 526 O O . GLY A 1 74 ? -2.155 3.408 1.222 1.00 96.50 74 GLY A O 1
ATOM 527 N N . LYS A 1 75 ? 0.021 2.812 1.089 1.00 97.62 75 LYS A N 1
ATOM 528 C CA . LYS A 1 75 ? 0.451 3.924 0.257 1.00 97.62 75 LYS A CA 1
ATOM 529 C C . LYS A 1 75 ? 1.460 3.468 -0.785 1.00 97.62 75 LYS A C 1
ATOM 531 O O . LYS A 1 75 ? 2.420 2.755 -0.493 1.00 97.62 75 LYS A O 1
ATOM 536 N N . THR A 1 76 ? 1.249 3.961 -1.999 1.00 96.50 76 THR A N 1
ATOM 537 C CA . THR A 1 76 ? 2.205 3.886 -3.106 1.00 96.50 76 THR A CA 1
ATOM 538 C C . THR A 1 76 ? 3.355 4.883 -2.916 1.00 96.50 76 THR A C 1
ATOM 540 O O . THR A 1 76 ? 3.120 6.057 -2.611 1.00 96.50 76 THR A O 1
ATOM 543 N N . GLY A 1 77 ? 4.586 4.433 -3.156 1.00 94.56 77 GLY A N 1
ATOM 544 C CA . GLY A 1 77 ? 5.784 5.259 -3.290 1.00 94.56 77 GLY A CA 1
ATOM 545 C C . GLY A 1 77 ? 6.472 4.955 -4.617 1.00 94.56 77 GLY A C 1
ATOM 546 O O . GLY A 1 77 ? 6.797 3.812 -4.904 1.00 94.56 77 GLY A O 1
ATOM 547 N N . THR A 1 78 ? 6.653 5.948 -5.478 1.00 95.25 78 THR A N 1
ATOM 548 C CA . THR A 1 78 ? 7.432 5.803 -6.718 1.00 95.25 78 THR A CA 1
ATOM 549 C C . THR A 1 78 ? 8.414 6.954 -6.774 1.00 95.25 78 THR A C 1
ATOM 551 O O . THR A 1 78 ? 7.993 8.106 -6.713 1.00 95.25 78 THR A O 1
ATOM 554 N N . ALA A 1 79 ? 9.700 6.638 -6.849 1.00 95.12 79 ALA A N 1
ATOM 555 C CA . ALA A 1 79 ? 10.769 7.625 -6.890 1.00 95.12 79 ALA A CA 1
ATOM 556 C C . ALA A 1 79 ? 11.714 7.318 -8.050 1.00 95.12 79 ALA A C 1
ATOM 558 O O . ALA A 1 79 ? 11.984 6.151 -8.327 1.00 95.12 79 ALA A O 1
ATOM 559 N N . GLU A 1 80 ? 12.227 8.350 -8.713 1.00 94.50 80 GLU A N 1
ATOM 560 C CA . GLU A 1 80 ? 13.272 8.181 -9.721 1.00 94.50 80 GLU A CA 1
ATOM 561 C C . GLU A 1 80 ? 14.591 7.797 -9.040 1.00 94.50 80 GLU A C 1
ATOM 563 O O . GLU A 1 80 ? 14.977 8.360 -8.011 1.00 94.50 80 GLU A O 1
ATOM 568 N N . LYS A 1 81 ? 15.297 6.822 -9.611 1.00 94.25 81 LYS A N 1
ATOM 569 C CA . LYS A 1 81 ? 16.576 6.348 -9.0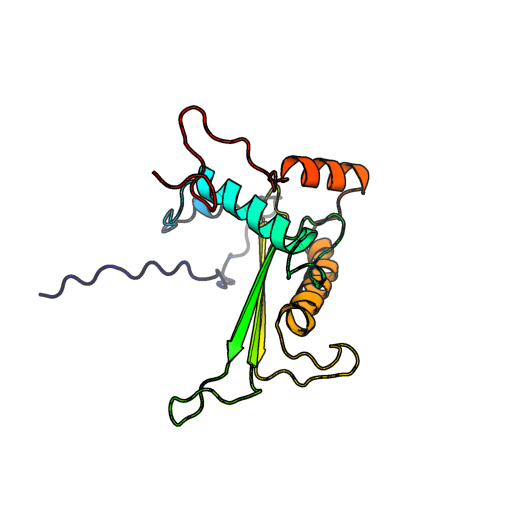81 1.00 94.25 81 LYS A CA 1
ATOM 570 C C . LYS A 1 81 ? 17.654 7.407 -9.289 1.00 94.25 81 LYS A C 1
ATOM 572 O O . LYS A 1 81 ? 17.721 8.031 -10.344 1.00 94.25 81 LYS A O 1
ATOM 577 N N . VAL A 1 82 ? 18.536 7.585 -8.311 1.00 94.62 82 VAL A N 1
ATOM 578 C CA . VAL A 1 82 ? 19.672 8.510 -8.415 1.00 94.62 82 VAL A CA 1
ATOM 579 C C . VAL A 1 82 ? 20.895 7.757 -8.939 1.00 94.62 82 VAL A C 1
ATOM 581 O O . VAL A 1 82 ? 21.254 6.699 -8.424 1.00 94.62 82 VAL A O 1
ATOM 584 N N . GLY A 1 83 ? 21.513 8.281 -9.997 1.00 91.75 83 GLY A N 1
ATOM 585 C CA . GLY A 1 83 ? 22.733 7.736 -10.588 1.00 91.75 83 GLY A CA 1
ATOM 586 C C . GLY A 1 83 ? 23.991 8.151 -9.828 1.00 91.75 83 GLY A C 1
ATOM 587 O O . GLY A 1 83 ? 23.966 9.049 -8.991 1.00 91.75 83 GLY A O 1
ATOM 588 N N . ALA A 1 84 ? 25.131 7.549 -10.177 1.00 92.06 84 ALA A N 1
ATOM 589 C CA . ALA A 1 84 ? 26.424 7.853 -9.548 1.00 92.06 84 ALA A CA 1
ATOM 590 C C . ALA A 1 84 ? 26.852 9.331 -9.680 1.00 92.06 84 ALA A C 1
ATOM 592 O O . ALA A 1 84 ? 27.647 9.825 -8.891 1.00 92.06 84 ALA A O 1
ATOM 593 N N . ASN A 1 85 ? 26.304 10.051 -10.660 1.00 92.38 85 ASN A N 1
ATOM 594 C CA . ASN A 1 85 ? 26.519 11.484 -10.868 1.00 92.38 85 ASN A CA 1
ATOM 595 C C . ASN A 1 85 ? 25.584 12.381 -10.028 1.00 92.38 85 ASN A C 1
ATOM 597 O O . ASN A 1 85 ? 25.534 13.586 -10.269 1.00 92.38 85 ASN A O 1
ATOM 601 N N . GLY A 1 86 ? 24.799 11.807 -9.110 1.00 92.81 86 GLY A N 1
ATOM 602 C CA . GLY A 1 86 ? 23.850 12.533 -8.262 1.00 92.81 86 GLY A CA 1
ATOM 603 C C . GLY A 1 86 ? 22.594 13.027 -8.988 1.00 92.81 86 GLY A C 1
ATOM 604 O O . GLY A 1 86 ? 21.829 13.801 -8.421 1.00 92.81 86 GLY A O 1
ATOM 605 N N . ARG A 1 87 ? 22.363 12.614 -10.241 1.00 93.69 87 ARG A N 1
ATOM 606 C CA . ARG A 1 87 ? 21.195 13.025 -11.038 1.00 93.69 87 ARG A CA 1
ATOM 607 C C . ARG A 1 87 ? 20.188 11.888 -11.147 1.00 93.69 87 ARG A C 1
ATOM 609 O O . ARG A 1 87 ? 20.566 10.719 -11.115 1.00 93.69 87 ARG A O 1
ATOM 616 N N . TYR A 1 88 ? 18.917 12.231 -11.340 1.00 94.44 88 TYR A N 1
ATOM 617 C CA . TYR A 1 88 ? 17.882 11.237 -11.611 1.00 94.44 88 TYR A CA 1
ATOM 618 C C . TYR A 1 88 ? 18.149 10.495 -12.923 1.00 94.44 88 TYR A C 1
ATOM 620 O O . TYR A 1 88 ? 18.411 11.096 -13.971 1.00 94.44 88 TYR A O 1
ATOM 628 N N . LEU A 1 89 ? 18.077 9.171 -12.847 1.00 91.06 89 LEU A N 1
ATOM 629 C CA . LEU A 1 89 ? 18.105 8.272 -13.985 1.00 91.06 89 LEU A CA 1
ATOM 630 C C . LEU A 1 89 ? 16.702 8.230 -14.579 1.00 91.06 89 LEU A C 1
ATOM 632 O O . LEU A 1 89 ? 15.790 7.619 -14.022 1.00 91.06 89 LEU A O 1
ATOM 636 N N . LYS A 1 90 ? 16.533 8.891 -15.725 1.00 86.75 90 LYS A N 1
ATOM 637 C CA . LYS A 1 90 ? 15.250 8.912 -16.429 1.00 86.75 90 LYS A CA 1
ATOM 638 C C . LYS A 1 90 ? 14.784 7.487 -16.711 1.00 86.75 90 LYS A C 1
ATOM 640 O O . LYS A 1 90 ? 15.566 6.660 -17.174 1.00 86.75 90 LYS A O 1
ATOM 645 N N . HIS A 1 91 ? 13.498 7.241 -16.480 1.00 83.44 91 HIS A N 1
ATOM 646 C CA . HIS A 1 91 ? 12.835 5.954 -16.713 1.00 83.44 91 HIS A CA 1
ATOM 647 C C . HIS A 1 91 ? 13.290 4.799 -15.803 1.00 83.44 91 HIS A C 1
ATOM 649 O O . HIS A 1 91 ? 12.820 3.678 -15.992 1.00 83.44 91 HIS A O 1
ATOM 655 N N . LEU A 1 92 ? 14.140 5.050 -14.801 1.00 92.50 92 LEU A N 1
ATOM 656 C CA . LEU A 1 92 ? 14.456 4.077 -13.757 1.00 92.50 92 LEU A CA 1
ATOM 657 C C . LEU A 1 92 ? 13.791 4.511 -12.458 1.00 92.50 92 LEU A C 1
ATOM 659 O O . LEU A 1 92 ? 14.153 5.526 -11.869 1.00 92.50 92 LEU A O 1
ATOM 663 N N . ASN A 1 93 ? 12.843 3.702 -12.001 1.00 94.56 93 ASN A N 1
ATOM 664 C CA . ASN A 1 93 ? 12.097 3.958 -10.779 1.00 94.56 93 ASN A CA 1
ATOM 665 C C . ASN A 1 93 ? 12.486 2.970 -9.681 1.00 94.56 93 ASN A C 1
ATOM 667 O O . ASN A 1 93 ? 12.800 1.815 -9.948 1.00 94.56 93 ASN A O 1
ATOM 671 N N . ILE A 1 94 ? 12.384 3.409 -8.435 1.00 96.25 94 ILE A N 1
ATOM 672 C CA . ILE A 1 94 ? 12.211 2.542 -7.275 1.00 96.25 94 ILE A CA 1
ATOM 673 C C . ILE A 1 94 ? 10.721 2.576 -6.946 1.00 96.25 94 ILE A C 1
ATOM 675 O O . ILE A 1 94 ? 10.160 3.632 -6.634 1.00 96.25 94 ILE A O 1
ATOM 679 N N . ALA A 1 95 ? 10.066 1.426 -7.068 1.00 96.50 95 ALA A N 1
ATOM 680 C CA . ALA A 1 95 ? 8.637 1.269 -6.842 1.00 96.50 95 ALA A CA 1
ATOM 681 C C . ALA A 1 95 ? 8.409 0.556 -5.509 1.00 96.50 95 ALA A C 1
ATOM 683 O O . ALA A 1 95 ? 8.782 -0.602 -5.350 1.00 96.50 95 ALA A O 1
ATOM 684 N N . ALA A 1 96 ? 7.780 1.235 -4.557 1.00 97.25 96 ALA A N 1
ATOM 685 C CA . ALA A 1 96 ? 7.521 0.714 -3.227 1.00 97.25 96 ALA A CA 1
ATOM 686 C C . ALA A 1 96 ? 6.044 0.816 -2.833 1.00 97.25 96 ALA A C 1
ATOM 688 O O . ALA A 1 96 ? 5.331 1.739 -3.227 1.00 97.25 96 ALA A O 1
ATOM 689 N N . PHE A 1 97 ? 5.585 -0.125 -2.019 1.00 97.75 97 PHE A N 1
ATOM 690 C CA . PHE A 1 97 ? 4.272 -0.082 -1.397 1.00 97.75 97 PHE A CA 1
ATOM 691 C C . PHE A 1 97 ? 4.384 -0.476 0.070 1.00 97.75 97 PHE A C 1
ATOM 693 O O . PHE A 1 97 ? 4.882 -1.555 0.391 1.00 97.75 97 PHE A O 1
ATOM 700 N N . THR A 1 98 ? 3.886 0.392 0.946 1.00 97.88 98 THR A N 1
ATOM 701 C CA . THR A 1 98 ? 3.775 0.115 2.380 1.00 97.88 98 THR A CA 1
ATOM 702 C C . THR A 1 98 ? 2.313 -0.104 2.710 1.00 97.88 98 THR A C 1
ATOM 704 O O . THR A 1 98 ? 1.476 0.738 2.388 1.00 97.88 98 THR A O 1
ATOM 707 N N . SER A 1 99 ? 2.000 -1.217 3.362 1.00 97.06 99 SER A N 1
ATOM 708 C CA . SER A 1 99 ? 0.640 -1.583 3.743 1.00 97.06 99 SER A CA 1
ATOM 709 C C . SER A 1 99 ? 0.552 -2.011 5.195 1.00 97.06 99 SER A C 1
ATOM 711 O O . SER A 1 99 ? 1.527 -2.492 5.772 1.00 97.06 99 SER A O 1
ATOM 713 N N . VAL A 1 100 ? -0.636 -1.852 5.765 1.00 96.88 100 VAL A N 1
ATOM 714 C CA . VAL A 1 100 ? -1.002 -2.314 7.099 1.00 96.88 100 VAL A CA 1
ATOM 715 C C . VAL A 1 100 ? -2.366 -2.990 7.011 1.00 96.88 100 VAL A C 1
ATOM 717 O O . VAL A 1 100 ? -3.269 -2.500 6.326 1.00 96.88 100 VAL A O 1
ATOM 720 N N . PHE A 1 101 ? -2.524 -4.121 7.697 1.00 95.62 101 PHE A N 1
ATOM 721 C CA . PHE A 1 101 ? -3.783 -4.858 7.726 1.00 95.62 101 PHE A CA 1
ATOM 722 C C . PHE A 1 101 ? -3.974 -5.642 9.041 1.00 95.62 101 PHE A C 1
ATOM 724 O O . PHE A 1 101 ? -3.000 -6.010 9.713 1.00 95.62 101 PHE A O 1
ATOM 731 N N . PRO A 1 102 ? -5.228 -5.927 9.428 1.00 95.50 102 PRO A N 1
ATOM 732 C CA . PRO A 1 102 ? -6.470 -5.283 8.975 1.00 95.50 102 PRO A CA 1
ATOM 733 C C . PRO A 1 102 ? -6.629 -3.851 9.520 1.00 95.50 102 PRO A C 1
ATOM 735 O O . PRO A 1 102 ? -6.266 -3.591 10.663 1.00 95.50 102 PRO A O 1
ATOM 738 N N . MET A 1 103 ? -7.190 -2.905 8.759 1.00 94.62 103 MET A N 1
ATOM 739 C CA . MET A 1 103 ? -7.244 -1.491 9.186 1.00 94.62 103 MET A CA 1
ATOM 740 C C . MET A 1 103 ? -8.162 -1.200 10.384 1.00 94.62 103 MET A C 1
ATOM 742 O O . MET A 1 103 ? -7.922 -0.239 11.120 1.00 94.62 103 MET A O 1
ATOM 746 N N . ASN A 1 104 ? -9.169 -2.037 10.640 1.00 92.81 104 ASN A N 1
ATOM 747 C CA . ASN A 1 104 ? -10.014 -1.927 11.834 1.00 92.81 104 ASN A CA 1
ATOM 748 C C . ASN A 1 104 ? -9.231 -2.252 13.121 1.00 92.81 104 ASN A C 1
ATOM 750 O O . ASN A 1 104 ? -9.367 -1.539 14.117 1.00 92.81 104 ASN A O 1
ATOM 754 N N . ARG A 1 105 ? -8.363 -3.271 13.082 1.00 91.94 105 ARG A N 1
ATOM 755 C CA . ARG A 1 105 ? -7.475 -3.658 14.185 1.00 91.94 105 ARG A CA 1
ATOM 756 C C . ARG A 1 105 ? -6.096 -4.075 13.645 1.00 91.94 105 ARG A C 1
ATOM 758 O O . ARG A 1 105 ? -5.866 -5.274 13.472 1.00 91.94 105 ARG A O 1
ATOM 765 N N . PRO A 1 106 ? -5.196 -3.108 13.376 1.00 93.19 106 PRO A N 1
ATOM 766 C CA . PRO A 1 106 ? -3.898 -3.370 12.759 1.00 93.19 106 PRO A CA 1
ATOM 767 C C . PRO A 1 106 ? -3.064 -4.369 13.546 1.00 93.19 106 PRO A C 1
ATOM 769 O O . PRO A 1 106 ? -2.933 -4.250 14.764 1.00 93.19 106 PRO A O 1
ATOM 772 N N . ARG A 1 107 ? -2.491 -5.347 12.843 1.00 91.38 107 ARG A N 1
ATOM 773 C CA . ARG A 1 107 ? -1.588 -6.346 13.437 1.00 91.38 107 ARG A CA 1
ATOM 774 C C . ARG A 1 107 ? -0.335 -6.588 12.612 1.00 91.38 107 ARG A C 1
ATOM 776 O O . ARG A 1 107 ? 0.678 -6.980 13.175 1.00 91.38 107 ARG A O 1
ATOM 783 N N . TYR A 1 108 ? -0.413 -6.368 11.304 1.00 95.06 108 TYR A N 1
ATOM 784 C CA . TYR A 1 108 ? 0.655 -6.688 10.372 1.00 95.06 108 TYR A CA 1
ATOM 785 C C . TYR A 1 108 ? 0.921 -5.504 9.454 1.00 95.06 108 TYR A C 1
ATOM 787 O O . TYR A 1 108 ? -0.008 -4.813 9.029 1.00 95.06 108 TYR A O 1
ATOM 795 N N . ALA A 1 109 ? 2.195 -5.305 9.133 1.00 96.12 109 ALA A N 1
ATOM 796 C CA . ALA A 1 109 ? 2.646 -4.393 8.100 1.00 96.12 109 ALA A CA 1
ATOM 797 C C . ALA A 1 109 ? 3.380 -5.191 7.018 1.00 96.12 109 ALA A C 1
ATOM 799 O O . ALA A 1 109 ? 4.117 -6.126 7.329 1.00 96.12 109 ALA A O 1
ATOM 800 N N . VAL A 1 110 ? 3.180 -4.828 5.752 1.00 96.94 110 VAL A N 1
ATOM 801 C CA . VAL A 1 110 ? 3.924 -5.392 4.617 1.00 96.94 110 VAL A CA 1
ATOM 802 C C . VAL A 1 110 ? 4.535 -4.247 3.842 1.00 96.94 110 VAL A C 1
ATOM 804 O O . VAL A 1 110 ? 3.823 -3.341 3.402 1.00 96.94 110 VAL A O 1
ATOM 807 N N . TYR A 1 111 ? 5.845 -4.316 3.656 1.00 97.50 111 TYR A N 1
ATOM 808 C CA . TYR A 1 111 ? 6.599 -3.408 2.813 1.00 97.50 111 TYR A CA 1
ATOM 809 C C . TYR A 1 111 ? 7.175 -4.185 1.636 1.00 97.50 111 TYR A C 1
ATOM 811 O O . TYR A 1 111 ? 7.842 -5.201 1.821 1.00 97.50 111 TYR A O 1
ATOM 819 N N . VAL A 1 112 ? 6.908 -3.707 0.426 1.00 97.62 112 VAL A N 1
ATOM 820 C CA . VAL A 1 112 ? 7.484 -4.247 -0.805 1.00 97.62 112 VAL A CA 1
ATOM 821 C C . VAL A 1 112 ? 8.198 -3.116 -1.514 1.00 97.62 112 VAL A C 1
ATOM 823 O O . VAL A 1 112 ? 7.608 -2.062 -1.732 1.00 97.62 112 VAL A O 1
ATOM 826 N N . MET A 1 113 ? 9.446 -3.351 -1.905 1.00 97.25 113 MET A N 1
ATOM 827 C CA . MET A 1 113 ? 10.236 -2.461 -2.747 1.00 97.25 113 MET A CA 1
ATOM 828 C C . MET A 1 113 ? 10.750 -3.258 -3.940 1.00 97.25 113 MET A C 1
ATOM 830 O O . MET A 1 113 ? 11.257 -4.366 -3.782 1.00 97.25 113 MET A O 1
ATOM 834 N N . ILE A 1 114 ? 10.623 -2.683 -5.128 1.00 96.00 114 ILE A N 1
ATOM 835 C CA . ILE A 1 114 ? 11.134 -3.238 -6.372 1.00 96.00 114 ILE A CA 1
ATOM 836 C C . ILE A 1 114 ? 12.033 -2.177 -6.994 1.00 96.00 114 ILE A C 1
ATOM 838 O O . ILE A 1 114 ? 11.578 -1.085 -7.350 1.00 96.00 114 ILE A O 1
ATOM 842 N N . ASP A 1 115 ? 13.322 -2.490 -7.079 1.00 95.69 115 ASP A N 1
ATOM 843 C CA . ASP A 1 115 ? 14.313 -1.631 -7.715 1.00 95.69 115 ASP A CA 1
ATOM 844 C C . ASP A 1 115 ? 14.273 -1.822 -9.231 1.00 95.69 115 ASP A C 1
ATOM 846 O O . ASP A 1 115 ? 14.358 -2.943 -9.728 1.00 95.69 115 ASP A O 1
ATOM 850 N N . SER A 1 116 ? 14.170 -0.709 -9.956 1.00 94.81 116 SER A N 1
ATOM 851 C CA . SER A 1 116 ? 14.273 -0.643 -11.413 1.00 94.81 116 SER A CA 1
ATOM 852 C C . SER A 1 116 ? 13.353 -1.652 -12.128 1.00 94.81 116 SER A C 1
ATOM 854 O O . SER A 1 116 ? 13.834 -2.437 -12.948 1.00 94.81 116 SER A O 1
ATOM 856 N N . PRO A 1 117 ? 12.033 -1.671 -11.830 1.00 94.19 117 PRO A N 1
ATOM 857 C CA . PRO A 1 117 ? 11.127 -2.634 -12.435 1.00 94.19 117 PRO A CA 1
ATOM 858 C C . PRO A 1 117 ? 11.035 -2.416 -13.944 1.00 94.19 117 PRO A C 1
ATOM 860 O O . PRO A 1 117 ? 10.947 -1.284 -14.425 1.00 94.19 117 PRO A O 1
ATOM 863 N N . VAL A 1 118 ? 11.010 -3.520 -14.685 1.00 92.38 118 VAL A N 1
ATOM 864 C CA . VAL A 1 118 ? 10.860 -3.507 -16.139 1.00 92.38 118 VAL A CA 1
ATOM 865 C C . VAL A 1 118 ? 9.378 -3.458 -16.490 1.00 92.38 118 VAL A C 1
ATOM 867 O O . VAL A 1 118 ? 8.571 -4.204 -15.939 1.00 92.38 118 VAL A O 1
ATOM 870 N N . ALA A 1 119 ? 9.022 -2.571 -17.413 1.00 91.06 119 ALA A N 1
ATOM 871 C CA . ALA A 1 119 ? 7.670 -2.471 -17.934 1.00 91.06 119 ALA A CA 1
ATOM 872 C C . ALA A 1 119 ? 7.293 -3.743 -18.711 1.00 91.06 119 ALA A C 1
ATOM 874 O O . ALA A 1 119 ? 8.023 -4.165 -19.610 1.00 91.06 119 ALA A O 1
ATOM 875 N N . THR A 1 120 ? 6.138 -4.328 -18.401 1.00 92.25 120 THR A N 1
ATOM 876 C CA . THR A 1 120 ? 5.611 -5.501 -19.1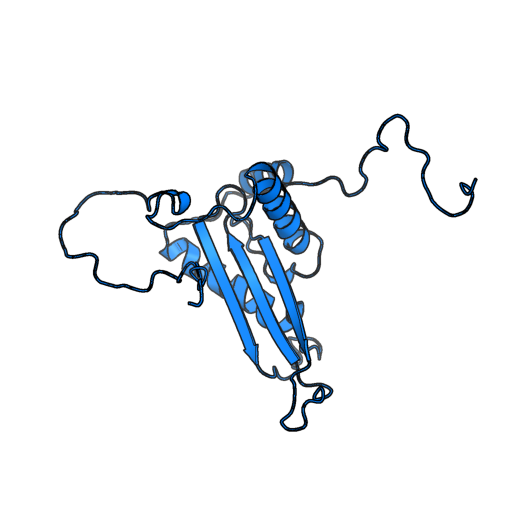09 1.00 92.25 120 THR A CA 1
ATOM 877 C C . THR A 1 120 ? 4.213 -5.218 -19.657 1.00 92.25 120 THR A C 1
ATOM 879 O O . THR A 1 120 ? 3.639 -4.144 -19.442 1.00 92.25 120 THR A O 1
ATOM 882 N N . LYS A 1 121 ? 3.643 -6.177 -20.397 1.00 91.25 121 LYS A N 1
ATOM 883 C CA . LYS A 1 121 ? 2.259 -6.063 -20.882 1.00 91.25 121 LYS A CA 1
ATOM 884 C C . LYS A 1 121 ? 1.268 -6.066 -19.718 1.00 91.25 121 LYS A C 1
ATOM 886 O O . LYS A 1 121 ? 0.296 -5.319 -19.746 1.00 91.25 121 LYS A O 1
ATOM 891 N N . GLU A 1 122 ? 1.552 -6.852 -18.686 1.00 89.06 122 GLU A N 1
ATOM 892 C CA . GLU A 1 122 ? 0.742 -6.991 -17.473 1.00 89.06 122 GLU A CA 1
ATOM 893 C C . GLU A 1 122 ? 0.746 -5.707 -16.635 1.00 89.06 122 GLU A C 1
ATOM 895 O O . GLU A 1 122 ? -0.250 -5.390 -15.991 1.00 89.06 122 GLU A O 1
ATOM 900 N N . THR A 1 123 ? 1.835 -4.933 -16.676 1.00 90.25 123 THR A N 1
ATOM 901 C CA . THR A 1 123 ? 1.903 -3.616 -16.025 1.00 90.25 123 THR A CA 1
ATOM 902 C C . THR A 1 123 ? 1.418 -2.478 -16.927 1.00 90.25 123 THR A C 1
ATOM 904 O O . THR A 1 123 ? 1.562 -1.312 -16.566 1.00 90.25 123 THR A O 1
ATOM 907 N N . HIS A 1 124 ? 0.857 -2.784 -18.105 1.00 89.81 124 HIS A N 1
ATOM 908 C CA . HIS A 1 124 ? 0.437 -1.818 -19.131 1.00 89.81 124 HIS A CA 1
ATOM 909 C C . HIS A 1 124 ? 1.536 -0.822 -19.536 1.00 89.81 124 HIS A C 1
ATOM 911 O O . HIS A 1 124 ? 1.255 0.333 -19.854 1.00 89.81 124 HIS A O 1
ATOM 917 N N . GLY A 1 125 ? 2.798 -1.252 -19.505 1.00 91.00 125 GLY A N 1
ATOM 918 C CA . GLY A 1 125 ? 3.931 -0.379 -19.799 1.00 91.00 125 GLY A CA 1
ATOM 919 C C . GLY A 1 125 ? 4.373 0.517 -18.632 1.00 91.00 125 GLY A C 1
ATOM 920 O O . GLY A 1 125 ? 5.327 1.278 -18.785 1.00 91.00 125 GLY A O 1
ATOM 921 N N . TRP A 1 126 ? 3.726 0.441 -17.465 1.00 92.00 126 TRP A N 1
ATOM 922 C CA . TRP A 1 126 ? 4.066 1.260 -16.301 1.00 92.00 126 TRP A CA 1
ATOM 923 C C . TRP A 1 126 ? 5.099 0.587 -15.395 1.00 92.00 126 TRP A C 1
ATOM 925 O O . TRP A 1 126 ? 5.103 -0.629 -15.210 1.00 92.00 126 TRP A O 1
ATOM 935 N N . THR A 1 127 ? 5.936 1.410 -14.761 1.00 94.06 127 THR A N 1
ATOM 936 C CA . THR A 1 127 ? 6.955 0.998 -13.774 1.00 94.06 127 THR A CA 1
ATOM 937 C C . THR A 1 127 ? 6.667 1.544 -12.369 1.00 94.06 127 THR A C 1
ATOM 939 O O . THR A 1 127 ? 7.510 1.492 -11.479 1.00 94.06 127 THR A O 1
ATOM 942 N N . THR A 1 128 ? 5.474 2.106 -12.152 1.00 94.19 128 THR A N 1
ATOM 943 C CA . THR A 1 128 ? 5.078 2.723 -10.874 1.00 94.19 128 THR A CA 1
ATOM 944 C C . THR A 1 128 ? 4.614 1.687 -9.851 1.00 94.19 128 THR A C 1
ATOM 946 O O . THR A 1 128 ? 4.079 0.637 -10.214 1.00 94.19 128 THR A O 1
ATOM 949 N N . ALA A 1 129 ? 4.682 2.026 -8.565 1.00 95.00 129 ALA A N 1
ATOM 950 C CA . ALA A 1 129 ? 4.274 1.142 -7.472 1.00 95.00 129 ALA A CA 1
ATOM 951 C C . ALA A 1 129 ? 2.834 0.621 -7.552 1.00 95.00 129 ALA A C 1
ATOM 953 O O . ALA A 1 129 ? 2.597 -0.516 -7.154 1.00 95.00 129 ALA A O 1
ATOM 954 N N . ALA A 1 130 ? 1.891 1.400 -8.089 1.00 94.44 130 ALA A N 1
ATOM 955 C CA . ALA A 1 130 ? 0.504 0.958 -8.256 1.00 94.44 130 ALA A CA 1
ATOM 956 C C . ALA A 1 130 ? 0.377 -0.269 -9.179 1.00 94.44 130 ALA A C 1
ATOM 958 O O . ALA A 1 130 ? -0.488 -1.116 -8.976 1.00 94.44 130 ALA A O 1
ATOM 959 N N . TRP A 1 131 ? 1.256 -0.384 -10.174 1.00 94.69 131 TRP A N 1
ATOM 960 C CA . TRP A 1 131 ? 1.221 -1.460 -11.165 1.00 94.69 131 TRP A CA 1
ATOM 961 C C . TRP A 1 131 ? 2.150 -2.619 -10.829 1.00 94.69 131 TRP A C 1
ATOM 963 O O . TRP A 1 131 ? 1.876 -3.743 -11.231 1.00 94.69 131 TRP A O 1
ATOM 973 N N . VAL A 1 132 ? 3.229 -2.358 -10.088 1.00 95.19 132 VAL A N 1
ATOM 974 C CA . VAL A 1 132 ? 4.257 -3.373 -9.825 1.00 95.19 132 VAL A CA 1
ATOM 975 C C . VAL A 1 132 ? 4.235 -3.848 -8.369 1.00 95.19 132 VAL A C 1
ATOM 977 O O . VAL A 1 132 ? 4.099 -5.039 -8.115 1.00 95.19 132 VAL A O 1
ATOM 980 N N . ALA A 1 133 ? 4.319 -2.939 -7.394 1.00 96.62 133 ALA A N 1
ATOM 981 C CA . ALA A 1 133 ? 4.460 -3.304 -5.979 1.00 96.62 133 ALA A CA 1
ATOM 982 C C . ALA A 1 133 ? 3.117 -3.632 -5.300 1.00 96.62 133 ALA A C 1
ATOM 984 O O . ALA A 1 133 ? 3.021 -4.585 -4.527 1.00 96.62 133 ALA A O 1
ATOM 985 N N . ALA A 1 134 ? 2.059 -2.879 -5.602 1.00 96.38 134 ALA A N 1
ATOM 986 C CA . ALA A 1 134 ? 0.743 -3.064 -4.993 1.00 96.38 134 ALA A CA 1
ATOM 987 C C . ALA A 1 134 ? 0.119 -4.454 -5.277 1.00 96.38 134 ALA A C 1
ATOM 989 O O . ALA A 1 134 ? -0.337 -5.090 -4.323 1.00 96.38 134 ALA A O 1
ATOM 990 N N . PRO A 1 135 ? 0.160 -5.008 -6.510 1.00 96.12 135 PRO A N 1
ATOM 991 C CA . PRO A 1 135 ? -0.300 -6.377 -6.755 1.00 96.12 135 PRO A CA 1
ATOM 992 C C . PRO A 1 135 ? 0.501 -7.431 -5.985 1.00 96.12 135 PRO A C 1
ATOM 994 O O . PRO A 1 135 ? -0.068 -8.424 -5.535 1.00 96.12 135 PRO A O 1
ATOM 997 N N . VAL A 1 136 ? 1.808 -7.224 -5.792 1.00 96.81 136 VAL A N 1
ATOM 998 C CA . VAL A 1 136 ? 2.648 -8.140 -5.005 1.00 96.81 136 VAL A CA 1
ATOM 999 C C . VAL A 1 136 ? 2.189 -8.158 -3.549 1.00 96.81 136 VAL A C 1
ATOM 1001 O O . VAL A 1 136 ? 2.014 -9.233 -2.979 1.00 96.81 136 VAL A O 1
ATOM 1004 N N . VAL A 1 137 ? 1.896 -6.992 -2.970 1.00 97.69 137 VAL A N 1
ATOM 1005 C CA . VAL A 1 137 ? 1.336 -6.886 -1.612 1.00 97.69 137 VAL A CA 1
ATOM 1006 C C . VAL A 1 137 ? 0.022 -7.654 -1.487 1.00 97.69 137 VAL A C 1
ATOM 1008 O O . VAL A 1 137 ? -0.123 -8.447 -0.557 1.00 97.69 137 VAL A O 1
ATOM 1011 N N . ARG A 1 138 ? -0.896 -7.513 -2.453 1.00 97.56 138 ARG A N 1
ATOM 1012 C CA . ARG A 1 138 ? -2.140 -8.303 -2.496 1.00 97.56 138 ARG A CA 1
ATOM 1013 C C . ARG A 1 138 ? -1.853 -9.806 -2.442 1.00 97.56 138 ARG A C 1
ATOM 1015 O O . ARG A 1 138 ? -2.474 -10.533 -1.666 1.00 97.56 138 ARG A O 1
ATOM 1022 N N . GLN A 1 139 ? -0.909 -10.281 -3.255 1.00 97.56 139 GLN A N 1
ATOM 1023 C CA . GLN A 1 139 ? -0.551 -11.701 -3.313 1.00 97.56 139 GLN A CA 1
ATOM 1024 C C . GLN A 1 139 ? 0.085 -12.196 -2.008 1.00 97.56 139 GLN A C 1
ATOM 1026 O O . GLN A 1 139 ? -0.250 -13.297 -1.566 1.00 97.56 139 GLN A O 1
ATOM 1031 N N . ILE A 1 140 ? 0.942 -11.389 -1.376 1.00 97.50 140 ILE A N 1
ATOM 1032 C CA . ILE A 1 140 ? 1.544 -11.700 -0.074 1.00 97.50 140 ILE A CA 1
ATOM 1033 C C . ILE A 1 140 ? 0.456 -11.805 0.991 1.00 97.50 140 ILE A C 1
ATOM 1035 O O . ILE A 1 140 ? 0.345 -12.842 1.636 1.00 97.50 140 ILE A O 1
ATOM 1039 N N . ILE A 1 141 ? -0.385 -10.778 1.139 1.00 96.94 141 ILE A N 1
ATOM 1040 C CA . ILE A 1 141 ? -1.429 -10.744 2.171 1.00 96.94 141 ILE A CA 1
ATOM 1041 C C . ILE A 1 141 ? -2.410 -11.906 1.979 1.00 96.94 141 ILE A C 1
ATOM 1043 O O . ILE A 1 141 ? -2.686 -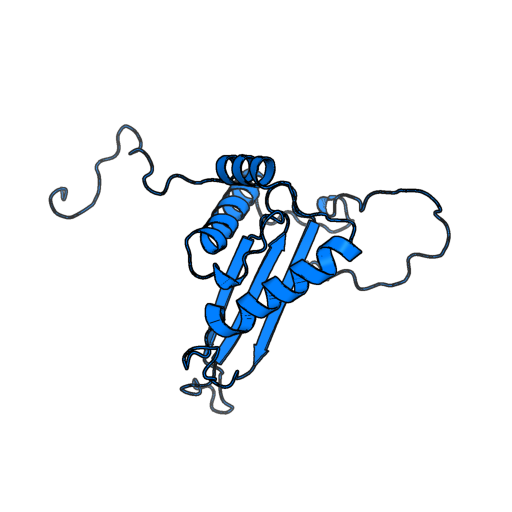12.625 2.934 1.00 96.94 141 ILE A O 1
ATOM 1047 N N . SER A 1 142 ? -2.874 -12.155 0.748 1.00 96.56 142 SER A N 1
ATOM 1048 C CA . SER A 1 142 ? -3.833 -13.237 0.465 1.00 96.56 142 SER A CA 1
ATOM 1049 C C . SER A 1 142 ? -3.331 -14.636 0.846 1.00 96.56 142 SER A C 1
ATOM 1051 O O . SER A 1 142 ? -4.134 -15.487 1.220 1.00 96.56 142 SER A O 1
ATOM 1053 N N . ARG A 1 143 ? -2.014 -14.879 0.777 1.00 96.38 143 ARG A N 1
ATOM 1054 C CA . ARG A 1 143 ? -1.404 -16.170 1.129 1.00 96.38 143 ARG A CA 1
ATOM 1055 C C . ARG A 1 143 ? -0.958 -16.233 2.583 1.00 96.38 143 ARG A C 1
ATOM 1057 O O . ARG A 1 143 ? -1.178 -17.242 3.242 1.00 96.38 143 ARG A O 1
ATOM 1064 N N . ALA A 1 144 ? -0.341 -15.166 3.080 1.00 96.12 144 ALA A N 1
ATOM 1065 C CA . ALA A 1 144 ? 0.219 -15.129 4.422 1.00 96.12 144 ALA A CA 1
ATOM 1066 C C . ALA A 1 144 ? -0.868 -14.999 5.492 1.00 96.12 144 ALA A C 1
ATOM 1068 O O . ALA A 1 144 ? -0.766 -15.621 6.543 1.00 96.12 144 ALA A O 1
ATOM 1069 N N . ALA A 1 145 ? -1.927 -14.222 5.248 1.00 94.88 145 ALA A N 1
ATOM 1070 C CA . ALA A 1 145 ? -2.912 -13.928 6.281 1.00 94.88 145 ALA A CA 1
ATOM 1071 C C . ALA A 1 145 ? -3.625 -15.186 6.831 1.00 94.88 145 A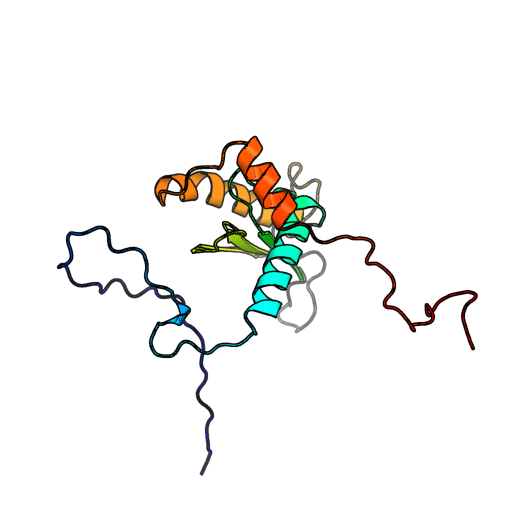LA A C 1
ATOM 1073 O O . ALA A 1 145 ? -3.657 -15.324 8.056 1.00 94.88 145 ALA A O 1
ATOM 1074 N N . PRO A 1 146 ? -4.085 -16.155 6.007 1.00 94.69 146 PRO A N 1
ATOM 1075 C CA . PRO A 1 146 ? -4.619 -17.419 6.522 1.00 94.69 146 PRO A CA 1
ATOM 1076 C C . PRO A 1 146 ? -3.606 -18.211 7.358 1.00 94.69 146 PRO A C 1
ATOM 1078 O O . PRO A 1 146 ? -3.963 -18.762 8.396 1.00 94.69 146 PRO A O 1
ATOM 1081 N N . MET A 1 147 ? -2.332 -18.227 6.946 1.00 95.25 147 MET A N 1
ATOM 1082 C CA . MET A 1 147 ? -1.255 -18.902 7.686 1.00 95.25 147 MET A CA 1
ATOM 1083 C C . MET A 1 147 ? -0.992 -18.243 9.047 1.00 95.25 147 MET A C 1
ATOM 1085 O O . MET A 1 147 ? -0.625 -18.916 10.003 1.00 95.25 147 MET A O 1
ATOM 1089 N N . LEU A 1 148 ? -1.236 -16.935 9.149 1.00 92.00 148 LEU A N 1
ATOM 1090 C CA . LEU A 1 148 ? -1.146 -16.146 10.380 1.00 92.00 148 LEU A CA 1
ATOM 1091 C C . LEU A 1 148 ? -2.427 -16.219 11.240 1.00 92.00 148 LEU A C 1
ATOM 1093 O O . LEU A 1 148 ? -2.566 -15.469 12.210 1.00 92.00 148 LEU A O 1
ATOM 1097 N N . GLY A 1 149 ? -3.386 -17.083 10.883 1.00 92.81 149 GLY A N 1
ATOM 1098 C CA . GLY A 1 149 ? -4.667 -17.232 11.582 1.00 92.81 149 GLY A CA 1
ATOM 1099 C C . GLY A 1 149 ? -5.644 -16.074 11.354 1.00 92.81 149 GLY A C 1
ATOM 1100 O O . GLY A 1 149 ? -6.615 -15.926 12.097 1.00 92.81 149 GLY A O 1
ATOM 1101 N N . LEU A 1 150 ? -5.397 -15.229 10.349 1.00 92.38 150 LEU A N 1
ATOM 1102 C CA . LEU A 1 150 ? -6.334 -14.208 9.898 1.00 92.38 150 LEU A CA 1
ATOM 1103 C C . LEU A 1 150 ? -7.155 -14.744 8.724 1.00 92.38 150 LEU A C 1
ATOM 1105 O O . LEU A 1 150 ? -6.672 -14.869 7.597 1.00 92.38 150 LEU A O 1
ATOM 1109 N N . PHE A 1 151 ? -8.430 -14.998 8.981 1.00 93.38 151 PHE A N 1
ATOM 1110 C CA . PHE A 1 151 ? -9.394 -15.368 7.950 1.00 93.38 151 PHE A CA 1
ATOM 1111 C C . PHE A 1 151 ? -10.090 -14.126 7.381 1.00 93.38 151 PHE A C 1
ATOM 1113 O O . PHE A 1 151 ? -10.296 -13.156 8.122 1.00 93.38 151 PHE A O 1
ATOM 1120 N N . PRO A 1 152 ? -10.453 -14.140 6.085 1.00 94.38 152 PRO A N 1
ATOM 1121 C CA . PRO A 1 152 ? -11.151 -13.021 5.476 1.00 94.38 152 PRO A CA 1
ATOM 1122 C C . PRO A 1 152 ? -12.516 -12.849 6.138 1.00 94.38 152 PRO A C 1
ATOM 1124 O O . PRO A 1 152 ? -13.218 -13.821 6.432 1.00 94.38 152 PRO A O 1
ATOM 1127 N N . LYS A 1 153 ? -12.902 -11.598 6.377 1.00 94.94 153 LYS A N 1
ATOM 1128 C CA . LYS A 1 153 ? -14.239 -11.281 6.870 1.00 94.94 153 LYS A CA 1
ATOM 1129 C C . LYS A 1 153 ? -15.295 -11.599 5.808 1.00 94.94 153 LYS A C 1
ATOM 1131 O O . LYS A 1 153 ? -15.053 -11.309 4.636 1.00 94.94 153 LYS A O 1
ATOM 1136 N N . PRO A 1 154 ? -16.461 -12.154 6.196 1.00 95.81 154 PRO A N 1
ATOM 1137 C CA . PRO A 1 154 ? -17.582 -12.319 5.279 1.00 95.81 154 PRO A CA 1
ATOM 1138 C C . PRO A 1 154 ? -17.932 -10.988 4.597 1.00 95.81 154 PRO A C 1
ATOM 1140 O O . PRO A 1 154 ? -17.836 -9.949 5.256 1.00 95.81 154 PRO A O 1
ATOM 1143 N N . PRO A 1 155 ? -18.400 -10.989 3.335 1.00 93.56 155 PRO A N 1
ATOM 1144 C CA . PRO A 1 155 ? -18.619 -9.755 2.574 1.00 93.56 155 PRO A CA 1
ATOM 1145 C C . PRO A 1 155 ? -19.482 -8.710 3.295 1.00 93.56 155 PRO A C 1
ATOM 1147 O O . PRO A 1 155 ? -19.150 -7.528 3.301 1.00 93.56 155 PRO A O 1
ATOM 1150 N N . ALA A 1 156 ? -20.549 -9.142 3.974 1.00 94.94 156 ALA A N 1
ATOM 1151 C CA . ALA A 1 156 ? -21.417 -8.245 4.739 1.00 94.94 156 ALA A CA 1
ATOM 1152 C C . ALA A 1 156 ? -20.697 -7.583 5.931 1.00 94.94 156 ALA A C 1
ATOM 1154 O O . ALA A 1 156 ? -20.868 -6.389 6.174 1.00 94.94 156 ALA A O 1
ATOM 1155 N N . GLU A 1 157 ? -19.864 -8.336 6.656 1.00 94.62 157 GLU A N 1
ATOM 1156 C CA . GLU A 1 157 ? -19.078 -7.805 7.777 1.00 94.62 157 GLU A CA 1
ATOM 1157 C C . GLU A 1 157 ? -17.965 -6.879 7.270 1.00 94.62 157 GLU A C 1
ATOM 1159 O O . GLU A 1 157 ? -17.761 -5.799 7.823 1.00 94.62 157 GLU A O 1
ATOM 1164 N N . ALA A 1 158 ? -17.279 -7.262 6.190 1.00 92.81 158 ALA A N 1
ATOM 1165 C CA . ALA A 1 158 ? -16.247 -6.444 5.561 1.00 92.81 158 ALA A CA 1
ATOM 1166 C C . ALA A 1 158 ? -16.808 -5.091 5.094 1.00 92.81 158 ALA A C 1
ATOM 1168 O O . ALA A 1 158 ? -16.226 -4.053 5.401 1.00 92.81 158 ALA A O 1
ATOM 1169 N N . ALA A 1 159 ? -17.975 -5.093 4.442 1.00 92.50 159 ALA A N 1
ATOM 1170 C CA . ALA A 1 159 ? -18.650 -3.876 4.000 1.00 92.50 159 ALA A CA 1
ATOM 1171 C C . ALA A 1 159 ? -19.050 -2.965 5.172 1.00 92.50 159 ALA A C 1
ATOM 1173 O O . ALA A 1 159 ? -18.875 -1.749 5.096 1.00 92.50 159 ALA A O 1
ATOM 1174 N N . ALA A 1 160 ? -19.544 -3.534 6.277 1.00 94.19 160 ALA A N 1
ATOM 1175 C CA . ALA A 1 160 ? -19.870 -2.767 7.479 1.00 94.19 160 ALA A CA 1
ATOM 1176 C C . ALA A 1 160 ? -18.622 -2.133 8.118 1.00 94.19 160 ALA A C 1
ATOM 1178 O O . ALA A 1 160 ? -18.648 -0.972 8.530 1.00 94.19 160 ALA A O 1
ATOM 1179 N N . LEU A 1 161 ? -17.511 -2.872 8.165 1.00 94.00 161 LEU A N 1
ATOM 1180 C CA . LEU A 1 161 ? -16.235 -2.366 8.669 1.00 94.00 161 LEU A CA 1
ATOM 1181 C C . LEU A 1 161 ? -15.643 -1.279 7.757 1.00 94.00 161 LEU A C 1
ATOM 1183 O O . LEU A 1 161 ? -15.115 -0.288 8.260 1.00 94.00 161 LEU A O 1
ATOM 1187 N N . ASP A 1 162 ? -15.768 -1.420 6.438 1.00 92.44 162 ASP A N 1
ATOM 1188 C CA . ASP A 1 162 ? -15.363 -0.387 5.482 1.00 92.44 162 ASP A CA 1
ATOM 1189 C C . ASP A 1 162 ? -16.213 0.878 5.605 1.00 92.44 162 ASP A C 1
ATOM 1191 O O . ASP A 1 162 ? -15.673 1.985 5.575 1.00 92.44 162 ASP A O 1
ATOM 1195 N N . ALA A 1 163 ? -17.523 0.737 5.822 1.00 91.38 163 ALA A N 1
ATOM 1196 C CA . ALA A 1 163 ? -18.401 1.868 6.103 1.00 91.38 163 ALA A CA 1
ATOM 1197 C C . ALA A 1 163 ? -18.003 2.587 7.404 1.00 91.38 163 ALA A C 1
ATOM 1199 O O . ALA A 1 163 ? -17.976 3.816 7.440 1.00 91.38 163 ALA A O 1
ATOM 1200 N N . ALA A 1 164 ? -17.621 1.845 8.448 1.00 92.12 164 ALA A N 1
ATOM 1201 C CA . ALA A 1 164 ? -17.141 2.422 9.706 1.00 92.12 164 ALA A CA 1
ATOM 1202 C C . ALA A 1 164 ? -15.791 3.157 9.563 1.00 92.12 164 ALA A C 1
ATOM 1204 O O . ALA A 1 164 ? -15.511 4.099 10.307 1.00 92.12 164 ALA A O 1
ATOM 1205 N N . LEU A 1 165 ? -14.955 2.745 8.606 1.00 91.19 165 LEU A N 1
ATOM 1206 C CA . LEU A 1 165 ? -13.671 3.380 8.292 1.00 91.19 165 LEU A CA 1
ATOM 1207 C C . LEU A 1 165 ? -13.784 4.502 7.247 1.00 91.19 165 LEU A C 1
ATOM 1209 O O . LEU A 1 165 ? -12.780 5.155 6.952 1.00 91.19 165 LEU A O 1
ATOM 1213 N N . ALA A 1 166 ? -14.969 4.740 6.683 1.00 89.56 166 ALA A N 1
ATOM 1214 C CA . ALA A 1 166 ? -15.153 5.717 5.622 1.00 89.56 166 ALA A CA 1
ATOM 1215 C C . ALA A 1 166 ? -14.908 7.155 6.112 1.00 89.56 166 ALA A C 1
ATOM 1217 O O . ALA A 1 166 ? -15.296 7.550 7.214 1.00 89.56 166 ALA A O 1
ATOM 1218 N N . ILE A 1 167 ? -14.281 7.955 5.249 1.00 87.19 167 ILE A N 1
ATOM 1219 C CA . ILE A 1 167 ? -14.165 9.408 5.402 1.00 87.19 167 ILE A CA 1
ATOM 1220 C C . ILE A 1 167 ? -15.043 10.054 4.322 1.00 87.19 167 ILE A C 1
ATOM 1222 O O . ILE A 1 167 ? -14.944 9.650 3.156 1.00 87.19 167 ILE A O 1
ATOM 1226 N N . PRO A 1 168 ? -15.894 11.038 4.668 1.00 80.81 168 PRO A N 1
ATOM 1227 C CA . PRO A 1 168 ? -16.632 11.803 3.671 1.00 80.81 168 PRO A CA 1
ATOM 1228 C C . PRO A 1 168 ? -15.653 12.592 2.794 1.00 80.81 168 PRO A C 1
ATOM 1230 O O . PRO A 1 168 ? -14.806 13.323 3.299 1.00 80.81 168 PRO A O 1
ATOM 1233 N N . LEU A 1 169 ? -15.764 12.435 1.472 1.00 76.69 169 LEU A N 1
ATOM 1234 C CA . LEU A 1 169 ? -14.935 13.179 0.510 1.00 76.69 169 LEU A CA 1
ATOM 1235 C C . LEU A 1 169 ? -15.373 14.642 0.375 1.00 76.69 169 LEU A C 1
ATOM 1237 O O . LEU A 1 169 ? -14.586 15.483 -0.044 1.00 76.69 169 LEU A O 1
ATOM 1241 N N . GLU A 1 170 ? -16.610 14.931 0.767 1.00 79.31 170 GLU A N 1
ATOM 1242 C CA . GLU A 1 170 ? -17.185 16.267 0.820 1.00 79.31 170 GLU A CA 1
ATOM 1243 C C . GLU A 1 170 ? -17.473 16.591 2.290 1.00 79.31 170 GLU A C 1
ATOM 1245 O O . GLU A 1 170 ? -18.528 16.220 2.815 1.00 79.31 170 GLU A O 1
ATOM 1250 N N . PRO A 1 171 ? -16.510 17.188 3.014 1.00 74.75 171 PRO A N 1
ATOM 1251 C CA . PRO A 1 171 ? -16.739 17.584 4.392 1.00 74.75 171 PRO A CA 1
ATOM 1252 C C . PRO A 1 171 ? -17.747 18.738 4.439 1.00 74.75 171 PRO A C 1
ATOM 1254 O O . PRO A 1 171 ? -17.722 19.645 3.608 1.00 74.75 171 PRO A O 1
ATOM 1257 N N . SER A 1 172 ? -18.617 18.736 5.448 1.00 73.69 172 SER A N 1
ATOM 1258 C CA . SER A 1 172 ? -19.474 19.888 5.731 1.00 73.69 172 SER A CA 1
ATOM 1259 C C . SER A 1 172 ? -18.619 21.113 6.060 1.00 73.69 172 SER A C 1
ATOM 1261 O O . SER A 1 172 ? -17.669 21.009 6.839 1.00 73.69 172 SER A O 1
ATOM 1263 N N . ILE A 1 173 ? -18.981 22.274 5.509 1.00 74.75 173 ILE A N 1
ATOM 1264 C CA . ILE A 1 173 ? -18.303 23.545 5.785 1.00 74.75 173 ILE A CA 1
ATOM 1265 C C . ILE A 1 173 ? -18.394 23.840 7.294 1.00 74.75 173 ILE A C 1
ATOM 1267 O O . ILE A 1 173 ? -19.507 23.868 7.831 1.00 74.75 173 ILE A O 1
ATOM 1271 N N . PRO A 1 174 ? -17.268 24.071 7.997 1.00 79.00 174 PRO A N 1
ATOM 1272 C CA . PRO A 1 174 ? -17.298 24.482 9.395 1.00 79.00 174 PRO A CA 1
ATOM 1273 C C . PRO A 1 174 ? -18.085 25.786 9.561 1.00 79.00 174 PRO A C 1
ATOM 1275 O O . PRO A 1 174 ? -17.880 26.750 8.817 1.00 79.00 174 PRO A O 1
ATOM 1278 N N . SER A 1 175 ? -18.978 25.841 10.551 1.00 77.50 175 SER A N 1
ATOM 1279 C CA . SER A 1 175 ? -19.766 27.043 10.835 1.00 77.50 175 SER A CA 1
ATOM 1280 C C . SER A 1 175 ? -18.859 28.256 11.066 1.00 77.50 175 SER A C 1
ATOM 1282 O O . SER A 1 175 ? -17.904 28.169 11.836 1.00 77.50 175 SER A O 1
ATOM 1284 N N . GLY A 1 176 ? -19.171 29.388 10.429 1.00 79.81 176 GLY A N 1
ATOM 1285 C CA . GLY A 1 176 ? -18.416 30.638 10.588 1.00 79.81 176 GLY A CA 1
ATOM 1286 C C . GLY A 1 176 ? -17.189 30.779 9.681 1.00 79.81 176 GLY A C 1
ATOM 1287 O O . GLY A 1 176 ? -16.440 31.739 9.837 1.00 79.81 176 GLY A O 1
ATOM 1288 N N . THR A 1 177 ? -16.978 29.869 8.725 1.00 74.56 177 THR A N 1
ATOM 1289 C CA . THR A 1 177 ? -15.896 29.988 7.734 1.00 74.56 177 THR A CA 1
ATOM 1290 C C . THR A 1 177 ? -16.432 30.436 6.371 1.00 74.56 177 THR A C 1
ATOM 1292 O O . THR A 1 177 ? -17.435 29.920 5.880 1.00 74.56 177 THR A O 1
ATOM 1295 N N . ARG A 1 178 ? -15.775 31.427 5.750 1.00 71.75 178 ARG A N 1
ATOM 1296 C CA . ARG A 1 178 ? -16.022 31.819 4.354 1.00 71.75 178 ARG A CA 1
ATOM 1297 C C . ARG A 1 178 ? -15.152 30.938 3.461 1.00 71.75 178 ARG A C 1
ATOM 1299 O O . ARG A 1 178 ? -13.944 30.873 3.668 1.00 71.75 178 ARG A O 1
ATOM 1306 N N . SER A 1 179 ? -15.751 30.259 2.483 1.00 67.25 179 SER A N 1
ATOM 1307 C CA . SER A 1 179 ? -14.999 29.462 1.504 1.00 67.25 179 SER A CA 1
ATOM 1308 C C . SER A 1 179 ? -14.003 30.359 0.769 1.00 67.25 179 SER A C 1
ATOM 1310 O O . SER A 1 179 ? -14.433 31.332 0.167 1.00 67.25 179 SER A O 1
ATOM 1312 N N . LEU A 1 180 ? -12.706 30.058 0.786 1.00 72.00 180 LEU A N 1
ATOM 1313 C CA . LEU A 1 180 ? -11.733 30.757 -0.060 1.00 72.00 180 LEU A CA 1
ATOM 1314 C C . LEU A 1 180 ? -11.734 30.112 -1.450 1.00 72.00 180 LEU A C 1
ATOM 1316 O O . LEU A 1 180 ? -11.701 28.886 -1.557 1.00 72.00 180 LEU A O 1
ATOM 1320 N N . GLY A 1 181 ? -11.815 30.918 -2.509 1.00 69.62 181 GLY A N 1
ATOM 1321 C CA . GLY A 1 181 ? -11.845 30.433 -3.889 1.00 69.62 181 GLY A CA 1
ATOM 1322 C C . GLY A 1 181 ? -12.489 31.417 -4.872 1.00 69.62 181 GLY A C 1
ATOM 1323 O O . GLY A 1 181 ? -13.013 32.450 -4.450 1.00 69.62 181 GLY A O 1
ATOM 1324 N N . PRO A 1 182 ? -12.479 31.097 -6.182 1.00 65.50 182 PRO A N 1
ATOM 1325 C CA . PRO A 1 182 ? -12.965 31.991 -7.232 1.00 65.50 182 PRO A CA 1
ATOM 1326 C C . PRO A 1 182 ? -14.412 32.438 -6.980 1.00 65.50 182 PRO A C 1
ATOM 1328 O O . PRO A 1 182 ? -15.313 31.607 -6.885 1.00 65.50 182 PRO A O 1
ATOM 1331 N N . GLY A 1 183 ? -14.629 33.752 -6.865 1.00 70.25 183 GLY A N 1
ATOM 1332 C CA . GLY A 1 183 ? -15.937 34.348 -6.552 1.00 70.25 183 GLY A CA 1
ATOM 1333 C C . GLY A 1 183 ? -16.198 34.597 -5.062 1.00 70.25 183 GLY A C 1
ATOM 1334 O O . GLY A 1 183 ? -17.285 35.046 -4.706 1.00 70.25 183 GLY A O 1
ATOM 1335 N N . ASN A 1 184 ? -15.219 34.335 -4.193 1.00 70.31 184 ASN A N 1
ATOM 1336 C CA . ASN A 1 184 ? -15.334 34.554 -2.752 1.00 70.31 184 ASN A CA 1
ATOM 1337 C C . ASN A 1 184 ? -14.083 35.221 -2.145 1.00 70.31 184 ASN A C 1
ATOM 1339 O O . ASN A 1 184 ? -13.805 35.065 -0.953 1.00 70.31 184 ASN A O 1
ATOM 1343 N N . ASP A 1 185 ? -13.358 35.984 -2.967 1.00 70.56 185 ASP A N 1
ATOM 1344 C CA . ASP A 1 185 ? -12.270 36.869 -2.544 1.00 70.56 185 ASP A CA 1
ATOM 1345 C C . ASP A 1 185 ? -12.836 38.066 -1.739 1.00 70.56 185 ASP A C 1
ATOM 1347 O O . ASP A 1 185 ? -14.034 38.371 -1.858 1.00 70.56 185 ASP A O 1
ATOM 1351 N N . PRO A 1 186 ? -12.065 38.657 -0.806 1.00 66.81 186 PRO A N 1
ATOM 1352 C CA . PRO A 1 186 ? -12.507 39.787 0.019 1.00 66.81 186 PRO A CA 1
ATOM 1353 C C . PRO A 1 186 ? -12.814 41.055 -0.785 1.00 66.81 186 PRO A C 1
ATOM 1355 O O . PRO A 1 186 ? -12.148 41.290 -1.817 1.00 66.81 186 PRO A O 1
#

pLDDT: mean 82.35, std 20.56, range [28.61, 97.88]

InterPro domains:
  IPR001460 Penicillin-binding protein, transpeptidase [PF00905] (37-126)
  IPR012338 Beta-lactamase/transpeptidase-like [SSF56601] (32-153)
  IPR050515 Class D beta-lactamase/transpeptidase [PTHR30627] (36-147)

Sequence (186 aa):
IDDKAPDASVQPAIDDTASAAQTGNAGIGNPADAPGAERVISPQNAELLRRLLRLDVTKGTGKTSEVEGYLVGGKTGTAEKVGANGRYLKHLNIAAFTSVFPMNRPRYAVYVMIDSPVATKETHGWTTAAWVAAPVVRQIISRAAPMLG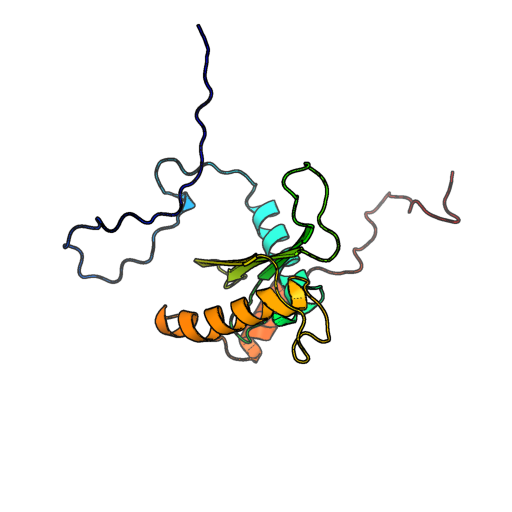LFPKPPAEAAALDAALAIPLEPSIPSGTRSLGPGNDP

Foldseek 3Di:
DDDDDDDLDPDDPPDPPPPPDDDDDDPPPDVCPDVSRDDPDDPVVLLLVLLVQLCCCVPNLLVLLDDAQWCKGWDWDKDFDADPVRDGDPLWIWTKIWIFTDSLDTDDIDIDIDGRDAQDVQLVRDPYNSSPVSNVNNVCCVPVCVVVVHDGHDNVVRVVSNVVSHDDPDDDDPPPDQDDDDPRDD